Protein AF-A0A6L5BXX6-F1 (afdb_monomer_lite)

Sequence (375 aa):
MESLALKLKHGLLAFPLFPCSIHATFIQSQNREYPLNVFNVLPLAFVAVLAGCSASSEQTTSKEPSLNDTLPKLTLQSVLPSPSSNEQCNAQMDSDILFGLGFQLYGDQEWDTAKSCLELAAPKHPRAFCYLSMIAGQDESKNPDQRNSDAFNYMAYSAMQNDWCAEFGLYQAYQYGSSGARQDHALASRWLERSSVHGYPEAQKELIEQYEEQGNLVAAYAWTKIMAKDDDSTAADALKTKMTAAQIADGEKRYTELAGQVTSKKAMFAEAREEDVGRYSAEIYQDYPDTFKGLSSAERYDYVKQSMYKAMDLPFTKSRGHVLSYIVINRAALLKKPDANIANDQRIVSLMEDKELSVAETIEHGLLVVNKFYR

InterPro domains:
  IPR011990 Tetratricopeptide-like helical domain superfamily [G3DSA:1.25.40.10] (87-283)

Structure (mmCIF, N/CA/C/O backbone):
data_AF-A0A6L5BXX6-F1
#
_entry.id   AF-A0A6L5BXX6-F1
#
loop_
_atom_site.group_PDB
_atom_site.id
_atom_site.type_symbol
_atom_site.label_atom_id
_atom_site.label_alt_id
_atom_site.label_comp_id
_atom_site.label_asym_id
_atom_site.label_entity_id
_atom_site.label_seq_id
_atom_site.pdbx_PDB_ins_code
_atom_site.Cartn_x
_atom_site.Cartn_y
_atom_site.Cartn_z
_atom_site.occupancy
_atom_site.B_iso_or_equiv
_atom_site.auth_seq_id
_atom_site.auth_comp_id
_atom_site.auth_asym_id
_atom_site.auth_atom_id
_atom_site.pdbx_PDB_model_num
ATOM 1 N N . MET A 1 1 ? 46.139 33.097 -28.908 1.00 34.03 1 MET A N 1
ATOM 2 C CA . MET A 1 1 ? 46.219 33.664 -27.545 1.00 34.03 1 MET A CA 1
ATOM 3 C C . MET A 1 1 ? 44.905 34.399 -27.341 1.00 34.03 1 MET A C 1
ATOM 5 O O . MET A 1 1 ? 44.670 35.298 -28.125 1.00 34.03 1 MET A O 1
ATOM 9 N N . GLU A 1 2 ? 43.935 34.018 -26.514 1.00 28.44 2 GLU A N 1
ATOM 10 C CA . GLU A 1 2 ? 43.836 33.207 -25.285 1.00 28.44 2 GLU A CA 1
ATOM 11 C C . GLU A 1 2 ? 42.456 32.498 -25.310 1.00 28.44 2 GLU A C 1
ATOM 13 O O . GLU A 1 2 ? 41.486 33.057 -25.806 1.00 28.44 2 GLU A O 1
ATOM 18 N N . SER A 1 3 ? 42.396 31.177 -25.132 1.00 28.41 3 SER A N 1
ATOM 19 C CA . SER A 1 3 ? 42.042 30.426 -23.909 1.00 28.41 3 SER A CA 1
ATOM 20 C C . SER A 1 3 ? 40.598 30.565 -23.401 1.00 28.41 3 SER A C 1
ATOM 22 O O . SER A 1 3 ? 40.196 31.580 -22.841 1.00 28.41 3 SER A O 1
ATOM 24 N N . LEU A 1 4 ? 39.880 29.441 -23.514 1.00 30.12 4 LEU A N 1
ATOM 25 C CA . LEU A 1 4 ? 38.654 29.077 -22.808 1.00 30.12 4 LEU A CA 1
ATOM 26 C C . LEU A 1 4 ? 38.815 29.173 -21.280 1.00 30.12 4 LEU A C 1
ATOM 28 O O . LEU A 1 4 ? 39.847 28.774 -20.744 1.00 30.12 4 LEU A O 1
ATOM 32 N N . ALA A 1 5 ? 37.736 29.545 -20.584 1.00 27.25 5 ALA A N 1
ATOM 33 C CA . ALA A 1 5 ? 37.451 29.082 -19.224 1.00 27.25 5 ALA A CA 1
ATOM 34 C C . ALA A 1 5 ? 35.937 29.146 -18.944 1.00 27.25 5 ALA A C 1
ATOM 36 O O . ALA A 1 5 ? 35.366 30.204 -18.679 1.00 27.25 5 ALA A O 1
ATOM 37 N N . LEU A 1 6 ? 35.298 27.978 -19.018 1.00 24.88 6 LEU A N 1
ATOM 38 C CA . LEU A 1 6 ? 33.925 27.711 -18.600 1.00 24.88 6 LEU A CA 1
ATOM 39 C C . LEU A 1 6 ? 33.884 27.708 -17.057 1.00 24.88 6 LEU A C 1
ATOM 41 O O . LEU A 1 6 ? 34.551 26.891 -16.425 1.00 24.88 6 LEU A O 1
ATOM 45 N N . LYS A 1 7 ? 33.122 28.614 -16.431 1.00 26.12 7 LYS A N 1
ATOM 46 C CA . LYS A 1 7 ? 32.852 28.573 -14.982 1.00 26.12 7 LYS A CA 1
ATOM 47 C C . LYS A 1 7 ? 31.640 27.679 -14.710 1.00 26.12 7 LYS A C 1
ATOM 49 O O . LYS A 1 7 ? 30.510 28.073 -14.984 1.00 26.12 7 LYS A O 1
ATOM 54 N N . LEU A 1 8 ? 31.887 26.507 -14.124 1.00 24.69 8 LEU A N 1
ATOM 55 C CA . LEU A 1 8 ? 30.886 25.675 -13.452 1.00 24.69 8 LEU A CA 1
ATOM 56 C C . LEU A 1 8 ? 30.343 26.413 -12.218 1.00 24.69 8 LEU A C 1
ATOM 58 O O . LEU A 1 8 ? 31.055 26.612 -11.232 1.00 24.69 8 LEU A O 1
ATOM 62 N N . LYS A 1 9 ? 29.069 26.812 -12.262 1.00 25.64 9 LYS A N 1
ATOM 63 C CA . LYS A 1 9 ? 28.305 27.187 -11.068 1.00 25.64 9 LYS A CA 1
ATOM 64 C C . LYS A 1 9 ? 27.840 25.904 -10.380 1.00 25.64 9 LYS A C 1
ATOM 66 O O . LYS A 1 9 ? 27.094 25.127 -10.962 1.00 25.64 9 LYS A O 1
ATOM 71 N N . HIS A 1 10 ? 28.290 25.716 -9.144 1.00 26.27 10 HIS A N 1
ATOM 72 C CA . HIS A 1 10 ? 27.756 24.727 -8.219 1.00 26.27 10 HIS A CA 1
ATOM 73 C C . HIS A 1 10 ? 26.317 25.124 -7.869 1.00 26.27 10 HIS A C 1
ATOM 75 O O . HIS A 1 10 ? 26.099 26.144 -7.216 1.00 26.27 10 HIS A O 1
ATOM 81 N N . GLY A 1 11 ? 25.348 24.348 -8.344 1.00 22.59 11 GLY A N 1
ATOM 82 C CA . GLY A 1 11 ? 23.979 24.363 -7.847 1.00 22.59 11 GLY A CA 1
ATOM 83 C C . GLY A 1 11 ? 23.784 23.133 -6.974 1.00 22.59 11 GLY A C 1
ATOM 84 O O . GLY A 1 11 ? 23.903 22.016 -7.472 1.00 22.59 11 GLY A O 1
ATOM 85 N N . LEU A 1 12 ? 23.517 23.340 -5.683 1.00 23.45 12 LEU A N 1
ATOM 86 C CA . LEU A 1 12 ? 22.899 22.325 -4.835 1.00 23.45 12 LEU A CA 1
ATOM 87 C C . LEU A 1 12 ? 21.587 21.907 -5.512 1.00 23.45 12 LEU A C 1
ATOM 89 O O . LEU A 1 12 ? 20.638 22.689 -5.555 1.00 23.45 12 LEU A O 1
ATOM 93 N N . LEU A 1 13 ? 21.545 20.696 -6.063 1.00 23.38 13 LEU A N 1
ATOM 94 C CA . LEU A 1 13 ? 20.296 20.055 -6.446 1.00 23.38 13 LEU A CA 1
ATOM 95 C C . LEU A 1 13 ? 19.650 19.541 -5.160 1.00 23.38 13 LEU A C 1
ATOM 97 O O . LEU A 1 13 ? 20.050 18.516 -4.613 1.00 23.38 13 LEU A O 1
ATOM 101 N N . ALA A 1 14 ? 18.675 20.297 -4.658 1.00 22.95 14 ALA A N 1
ATOM 102 C CA . ALA A 1 14 ? 17.666 19.756 -3.767 1.00 22.95 14 ALA A CA 1
ATOM 103 C C . ALA A 1 14 ? 16.922 18.660 -4.547 1.00 22.95 14 ALA A C 1
ATOM 105 O O . ALA A 1 14 ? 16.239 18.948 -5.530 1.00 22.95 14 ALA A O 1
ATOM 106 N N . PHE A 1 15 ? 17.134 17.403 -4.160 1.00 25.11 15 PHE A N 1
ATOM 107 C CA . PHE A 1 15 ? 16.399 16.270 -4.708 1.00 25.11 15 PHE A CA 1
ATOM 108 C C . PHE A 1 15 ? 14.930 16.396 -4.293 1.00 25.11 15 PHE A C 1
ATOM 110 O O . PHE A 1 15 ? 14.664 16.597 -3.104 1.00 25.11 15 PHE A O 1
ATOM 117 N N . PRO A 1 16 ? 13.964 16.270 -5.216 1.00 22.70 16 PRO A N 1
ATOM 118 C CA . PRO A 1 16 ? 12.590 16.080 -4.806 1.00 22.70 16 PRO A CA 1
ATOM 119 C C . PRO A 1 16 ? 12.506 14.685 -4.182 1.00 22.70 16 PRO A C 1
ATOM 121 O O . PRO A 1 16 ? 12.583 13.672 -4.874 1.00 22.70 16 PRO A O 1
ATOM 124 N N . LEU A 1 17 ? 12.384 14.634 -2.856 1.00 28.67 17 LEU A N 1
ATOM 125 C CA . LEU A 1 17 ? 11.812 13.486 -2.168 1.00 28.67 17 LEU A CA 1
ATOM 126 C C . LEU A 1 17 ? 10.369 13.385 -2.672 1.00 28.67 17 LEU A C 1
ATOM 128 O O . LEU A 1 17 ? 9.487 14.082 -2.174 1.00 28.67 17 LEU A O 1
ATOM 132 N N . PHE A 1 18 ? 10.133 12.610 -3.729 1.00 25.19 18 PHE A N 1
ATOM 133 C CA . PHE A 1 18 ? 8.772 12.263 -4.110 1.00 25.19 18 PHE A CA 1
ATOM 134 C C . PHE A 1 18 ? 8.265 11.285 -3.051 1.00 25.19 18 PHE A C 1
ATOM 136 O O . PHE A 1 18 ? 8.843 10.204 -2.914 1.00 25.19 18 PHE A O 1
ATOM 143 N N . PRO A 1 19 ? 7.243 11.649 -2.258 1.00 28.20 19 PRO A N 1
ATOM 144 C CA . PRO A 1 19 ? 6.662 10.696 -1.339 1.00 28.20 19 PRO A CA 1
ATOM 145 C C . PRO A 1 19 ? 6.114 9.531 -2.163 1.00 28.20 19 PRO A C 1
ATOM 147 O O . PRO A 1 19 ? 5.518 9.740 -3.223 1.00 28.20 19 PRO A O 1
ATOM 150 N N . CYS A 1 20 ? 6.298 8.317 -1.646 1.00 30.28 20 CYS A N 1
ATOM 151 C CA . CYS A 1 20 ? 5.630 7.086 -2.072 1.00 30.28 20 CYS A CA 1
ATOM 152 C C . CYS A 1 20 ? 4.123 7.176 -1.740 1.00 30.28 20 CYS A C 1
ATOM 154 O O . CYS A 1 20 ? 3.549 6.351 -1.036 1.00 30.28 20 CYS A O 1
ATOM 156 N N . SER A 1 21 ? 3.492 8.271 -2.160 1.00 27.97 21 SER A N 1
ATOM 157 C CA . SER A 1 21 ? 2.078 8.549 -2.022 1.00 27.97 21 SER A CA 1
ATOM 158 C C . SER A 1 21 ? 1.458 8.210 -3.357 1.00 27.97 21 SER A C 1
ATOM 160 O O . SER A 1 21 ? 1.256 9.085 -4.204 1.00 27.97 21 SER A O 1
ATOM 162 N N . ILE A 1 22 ? 1.117 6.933 -3.525 1.00 31.05 22 ILE A N 1
ATOM 163 C CA . ILE A 1 22 ? 0.068 6.562 -4.464 1.00 31.05 22 ILE A CA 1
ATOM 164 C C . ILE A 1 22 ? -1.133 7.422 -4.062 1.00 31.05 22 ILE A C 1
ATOM 166 O O . ILE A 1 22 ? -1.770 7.198 -3.030 1.00 31.05 22 ILE A O 1
ATOM 170 N N . HIS A 1 23 ? -1.438 8.447 -4.861 1.00 24.67 23 HIS A N 1
ATOM 171 C CA . HIS A 1 23 ? -2.777 9.008 -4.885 1.00 24.67 23 HIS A CA 1
ATOM 172 C C . HIS A 1 23 ? -3.662 7.871 -5.379 1.00 24.67 23 HIS A C 1
ATOM 174 O O . HIS A 1 23 ? -3.851 7.697 -6.585 1.00 24.67 23 HIS A O 1
ATOM 180 N N . ALA A 1 24 ? -4.140 7.055 -4.438 1.00 29.67 24 ALA A N 1
ATOM 181 C CA . ALA A 1 24 ? -5.132 6.031 -4.675 1.00 29.67 24 ALA A CA 1
ATOM 182 C C . ALA A 1 24 ? -6.391 6.767 -5.126 1.00 29.67 24 ALA A C 1
ATOM 184 O O . ALA A 1 24 ? -7.247 7.162 -4.336 1.00 29.67 24 ALA A O 1
ATOM 185 N N . THR A 1 25 ? -6.460 7.037 -6.426 1.00 25.09 25 THR A N 1
ATOM 186 C CA . THR A 1 25 ? -7.695 7.432 -7.072 1.00 25.09 25 THR A CA 1
ATOM 187 C C . THR A 1 25 ? -8.635 6.268 -6.818 1.00 25.09 25 THR A C 1
ATOM 189 O O . THR A 1 25 ? -8.315 5.125 -7.132 1.00 25.09 25 THR A O 1
ATOM 192 N N . PHE A 1 26 ? -9.746 6.556 -6.151 1.00 27.86 26 PHE A N 1
ATOM 193 C CA . PHE A 1 26 ? -10.769 5.590 -5.779 1.00 27.86 26 PHE A CA 1
ATOM 194 C C . PHE A 1 26 ? -11.361 4.997 -7.072 1.00 27.86 26 PHE A C 1
ATOM 196 O O . PHE A 1 26 ? -12.275 5.566 -7.665 1.00 27.86 26 PHE A O 1
ATOM 203 N N . ILE A 1 27 ? -10.786 3.904 -7.583 1.00 30.83 27 ILE A N 1
ATOM 204 C CA . ILE A 1 27 ? -11.299 3.207 -8.767 1.00 30.83 27 ILE A CA 1
ATOM 205 C C . ILE A 1 27 ? -12.364 2.228 -8.275 1.00 30.83 27 ILE A C 1
ATOM 207 O O . ILE A 1 27 ? -12.052 1.154 -7.765 1.00 30.83 27 ILE A O 1
ATOM 211 N N . GLN A 1 28 ? -13.636 2.605 -8.419 1.00 26.00 28 GLN A N 1
ATOM 212 C CA . GLN A 1 28 ? -14.745 1.661 -8.305 1.00 26.00 28 GLN A CA 1
ATOM 213 C C . GLN A 1 28 ? -14.680 0.695 -9.497 1.00 26.00 28 GLN A C 1
ATOM 215 O O . GLN A 1 28 ? -15.078 1.065 -10.598 1.00 26.00 28 GLN A O 1
ATOM 220 N N . SER A 1 29 ? -14.205 -0.539 -9.302 1.00 28.94 29 SER A N 1
ATOM 221 C CA . SER A 1 29 ? -14.409 -1.599 -10.297 1.00 28.94 29 SER A CA 1
ATOM 222 C C . SER A 1 29 ? -15.659 -2.395 -9.936 1.00 28.94 29 SER A C 1
ATOM 224 O O . SER A 1 29 ? -15.675 -3.100 -8.927 1.00 28.94 29 SER A O 1
ATOM 226 N N . GLN A 1 30 ? -16.697 -2.323 -10.767 1.00 29.52 30 GLN A N 1
ATOM 227 C CA . GLN A 1 30 ? -17.755 -3.327 -10.744 1.00 29.52 30 GLN A CA 1
ATOM 228 C C . GLN A 1 30 ? -17.209 -4.606 -11.373 1.00 29.52 30 GLN A C 1
ATOM 230 O O . GLN A 1 30 ? -16.941 -4.619 -12.568 1.00 29.52 30 GLN A O 1
ATOM 235 N N . ASN A 1 31 ? -17.066 -5.685 -10.603 1.00 27.30 31 ASN A N 1
ATOM 236 C CA . ASN A 1 31 ? -16.884 -7.006 -11.194 1.00 27.30 31 ASN A CA 1
ATOM 237 C C . ASN A 1 31 ? -17.765 -8.050 -10.513 1.00 27.30 31 ASN A C 1
ATOM 239 O O . ASN A 1 31 ? -17.674 -8.322 -9.320 1.00 27.30 31 ASN A O 1
ATOM 243 N N . ARG A 1 32 ? -18.646 -8.598 -11.350 1.00 23.53 32 ARG A N 1
ATOM 244 C CA . ARG A 1 32 ? -19.594 -9.681 -11.107 1.00 23.53 32 ARG A CA 1
ATOM 245 C C . ARG A 1 32 ? -18.843 -10.967 -10.754 1.00 23.53 32 ARG A C 1
ATOM 247 O O . ARG A 1 32 ? -17.885 -11.334 -11.430 1.00 23.53 32 ARG A O 1
ATOM 254 N N . GLU A 1 33 ? -19.319 -11.647 -9.721 1.00 25.58 33 GLU A N 1
ATOM 255 C CA . GLU A 1 33 ? -18.804 -12.923 -9.228 1.00 25.58 33 GLU A CA 1
ATOM 256 C C . GLU A 1 33 ? -18.910 -14.048 -10.275 1.00 25.58 33 GLU A C 1
ATOM 258 O O . GLU A 1 33 ? -19.946 -14.214 -10.920 1.00 25.58 33 GLU A O 1
ATOM 263 N N . TYR A 1 34 ? -17.867 -14.879 -10.368 1.00 25.38 34 TYR A N 1
ATOM 264 C CA . TYR A 1 34 ? -17.963 -16.252 -10.871 1.00 25.38 34 TYR A CA 1
ATOM 265 C C . TYR A 1 34 ? -17.277 -17.209 -9.882 1.00 25.38 34 TYR A C 1
ATOM 267 O O . TYR A 1 34 ? -16.265 -16.838 -9.278 1.00 25.38 34 TYR A O 1
ATOM 275 N N . PRO A 1 35 ? -17.823 -18.423 -9.682 1.00 25.59 35 PRO A N 1
ATOM 276 C CA . PRO A 1 35 ? -17.443 -19.287 -8.573 1.00 25.59 35 PRO A CA 1
ATOM 277 C C . PRO A 1 35 ? -16.095 -19.987 -8.789 1.00 25.59 35 PRO A C 1
ATOM 279 O O . PRO A 1 35 ? -15.757 -20.445 -9.879 1.00 25.59 35 PRO A O 1
ATOM 282 N N . LEU A 1 36 ? -15.359 -20.087 -7.683 1.00 25.86 36 LEU A N 1
ATOM 283 C CA . LEU A 1 36 ? -14.113 -20.826 -7.503 1.00 25.86 36 LEU A CA 1
ATOM 284 C C . LEU A 1 36 ? -14.318 -22.330 -7.730 1.00 25.86 36 LEU A C 1
ATOM 286 O O . LEU A 1 36 ? -15.189 -22.929 -7.105 1.00 25.86 36 LEU A O 1
ATOM 290 N N . ASN A 1 37 ? -13.443 -22.953 -8.523 1.00 25.23 37 ASN A N 1
ATOM 291 C CA . ASN A 1 37 ? -13.204 -24.394 -8.460 1.00 25.23 37 ASN A CA 1
ATOM 292 C C . ASN A 1 37 ? -11.755 -24.650 -8.039 1.00 25.23 37 ASN A C 1
ATOM 294 O O . ASN A 1 37 ? -10.806 -24.193 -8.672 1.00 25.23 37 ASN A O 1
ATOM 298 N N . VAL A 1 38 ? -11.623 -25.371 -6.930 1.00 29.77 38 VAL A N 1
ATOM 299 C CA . VAL A 1 38 ? -10.373 -25.763 -6.282 1.00 29.77 38 VAL A CA 1
ATOM 300 C C . VAL A 1 38 ? -9.880 -27.057 -6.920 1.00 29.77 38 VAL A C 1
ATOM 302 O O . VAL A 1 38 ? -10.601 -28.048 -6.888 1.00 29.77 38 VAL A O 1
ATOM 305 N N . PHE A 1 39 ? -8.643 -27.088 -7.420 1.00 30.22 39 PHE A N 1
ATOM 306 C CA . PHE A 1 39 ? -7.916 -28.346 -7.611 1.00 30.22 39 PHE A CA 1
ATOM 307 C C . PHE A 1 39 ? -6.441 -28.199 -7.215 1.00 30.22 39 PHE A C 1
ATOM 309 O O . PHE A 1 39 ? -5.631 -27.608 -7.921 1.00 30.22 39 PHE A O 1
ATOM 316 N N . ASN A 1 40 ? -6.123 -28.787 -6.061 1.00 26.33 40 ASN A N 1
ATOM 317 C CA . ASN A 1 40 ? -4.808 -29.312 -5.693 1.00 26.33 40 ASN A CA 1
ATOM 318 C C . ASN A 1 40 ? -4.548 -30.585 -6.510 1.00 26.33 40 ASN A C 1
ATOM 320 O O . ASN A 1 40 ? -5.391 -31.464 -6.378 1.00 26.33 40 ASN A O 1
ATOM 324 N N . VAL A 1 41 ? -3.410 -30.737 -7.214 1.00 29.69 41 VAL A N 1
ATOM 325 C CA . VAL A 1 41 ? -2.547 -31.954 -7.204 1.00 29.69 41 VAL A CA 1
ATOM 326 C C . VAL A 1 41 ? -1.123 -31.623 -7.731 1.00 29.69 41 VAL A C 1
ATOM 328 O O . VAL A 1 41 ? -0.966 -30.852 -8.669 1.00 29.69 41 VAL A O 1
ATOM 331 N N . LEU A 1 42 ? -0.122 -32.238 -7.084 1.00 28.12 42 LEU A N 1
ATOM 332 C CA . LEU A 1 42 ? 1.352 -32.280 -7.230 1.00 28.12 42 LEU A CA 1
ATOM 333 C C . LEU A 1 42 ? 2.016 -32.302 -8.641 1.00 28.12 42 LEU A C 1
ATOM 335 O O . LEU A 1 42 ? 1.367 -32.634 -9.630 1.00 28.12 42 LEU A O 1
ATOM 339 N N . PRO A 1 43 ? 3.355 -32.064 -8.727 1.00 33.91 43 PRO A N 1
ATOM 340 C CA . PRO A 1 43 ? 4.097 -32.001 -9.986 1.00 33.91 43 PRO A CA 1
ATOM 341 C C . PRO A 1 43 ? 4.536 -33.388 -10.491 1.00 33.91 43 PRO A C 1
ATOM 343 O O . PRO A 1 43 ? 5.110 -34.189 -9.752 1.00 33.91 43 PRO A O 1
ATOM 346 N N . LEU A 1 44 ? 4.320 -33.651 -11.782 1.00 32.38 44 LEU A N 1
ATOM 347 C CA . LEU A 1 44 ? 4.854 -34.810 -12.500 1.00 32.38 44 LEU A CA 1
ATOM 348 C C . LEU A 1 44 ? 6.183 -34.433 -13.167 1.00 32.38 44 LEU A C 1
ATOM 350 O O . LEU A 1 44 ? 6.221 -33.654 -14.117 1.00 32.38 44 LEU A O 1
ATOM 354 N N . ALA A 1 45 ? 7.275 -35.005 -12.664 1.00 34.25 45 ALA A N 1
ATOM 355 C CA . ALA A 1 45 ? 8.577 -34.969 -13.312 1.00 34.25 45 ALA A CA 1
ATOM 356 C C . ALA A 1 45 ? 8.576 -35.909 -14.529 1.00 34.25 45 ALA A C 1
ATOM 358 O O . ALA A 1 45 ? 8.376 -37.114 -14.385 1.00 34.25 45 ALA A O 1
ATOM 359 N N . PHE A 1 46 ? 8.838 -35.367 -15.719 1.00 32.97 46 PHE A N 1
ATOM 360 C CA . PHE A 1 46 ? 9.155 -36.149 -16.914 1.00 32.97 46 PHE A CA 1
ATOM 361 C C . PHE A 1 46 ? 10.643 -35.986 -17.231 1.00 32.97 46 PHE A C 1
ATOM 363 O O . PHE A 1 46 ? 11.087 -34.928 -17.667 1.00 32.97 46 PHE A O 1
ATOM 370 N N . VAL A 1 47 ? 11.415 -37.049 -17.003 1.00 33.47 47 VAL A N 1
ATOM 371 C CA . VAL A 1 47 ? 12.785 -37.186 -17.508 1.00 33.47 47 VAL A CA 1
ATOM 372 C C . VAL A 1 47 ? 12.698 -37.912 -18.846 1.00 33.47 47 VAL A C 1
ATOM 374 O O . VAL A 1 47 ? 12.390 -39.100 -18.889 1.00 33.47 47 VAL A O 1
ATOM 377 N N . ALA A 1 48 ? 12.971 -37.201 -19.937 1.00 35.03 48 ALA A N 1
ATOM 378 C CA . ALA A 1 48 ? 13.226 -37.799 -21.241 1.00 35.03 48 ALA A CA 1
ATOM 379 C C . ALA A 1 48 ? 14.731 -37.710 -21.527 1.00 35.03 48 ALA A C 1
ATOM 381 O O . ALA A 1 48 ? 15.275 -36.626 -21.730 1.00 35.03 48 ALA A O 1
ATOM 382 N N . VAL A 1 49 ? 15.408 -38.859 -21.510 1.00 34.19 49 VAL A N 1
ATOM 383 C CA . VAL A 1 49 ? 16.799 -38.999 -21.953 1.00 34.19 49 VAL A CA 1
ATOM 384 C C . VAL A 1 49 ? 16.787 -39.187 -23.467 1.00 34.19 49 VAL A C 1
ATOM 386 O O . VAL A 1 49 ? 16.336 -40.219 -23.958 1.00 34.19 49 VAL A O 1
ATOM 389 N N . LEU A 1 50 ? 17.309 -38.210 -24.206 1.00 39.50 50 LEU A N 1
ATOM 390 C CA . LEU A 1 50 ? 17.719 -38.389 -25.597 1.00 39.50 50 LEU A CA 1
ATOM 391 C C . LEU A 1 50 ? 19.220 -38.123 -25.690 1.00 39.50 50 LEU A C 1
ATOM 393 O O . LEU A 1 50 ? 19.679 -36.986 -25.618 1.00 39.50 50 LE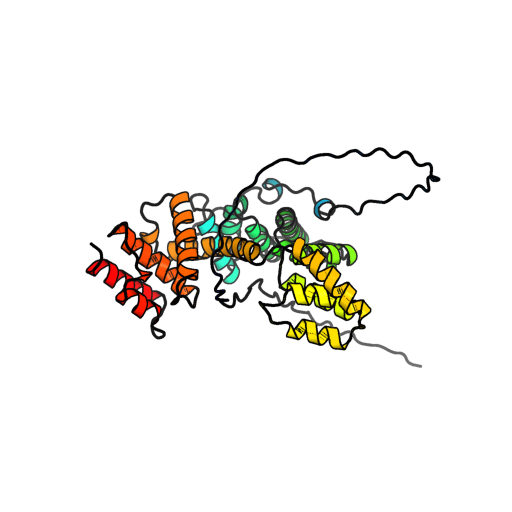U A O 1
ATOM 397 N N . ALA A 1 51 ? 19.982 -39.208 -25.820 1.00 37.16 51 ALA A N 1
ATOM 398 C CA . ALA A 1 51 ? 21.390 -39.170 -26.170 1.00 37.16 51 ALA A CA 1
ATOM 399 C C . ALA A 1 51 ? 21.511 -38.846 -27.666 1.00 37.16 51 ALA A C 1
ATOM 401 O O . ALA A 1 51 ? 21.189 -39.672 -28.518 1.00 37.16 51 ALA A O 1
ATOM 402 N N . GLY A 1 52 ? 21.964 -37.635 -27.976 1.00 31.55 52 GLY A N 1
ATOM 403 C CA . GLY A 1 52 ? 22.351 -37.215 -29.316 1.00 31.55 52 GLY A CA 1
ATOM 404 C C . GLY A 1 52 ? 23.708 -36.530 -29.238 1.00 31.55 52 GLY A C 1
ATOM 405 O O . GLY A 1 52 ? 23.843 -35.494 -28.597 1.00 31.55 52 GLY A O 1
ATOM 406 N N . CYS A 1 53 ? 24.725 -37.142 -29.840 1.00 39.66 53 CYS A N 1
ATOM 407 C CA . CYS A 1 53 ? 26.069 -36.590 -29.927 1.00 39.66 53 CYS A CA 1
ATOM 408 C C . CYS A 1 53 ? 26.064 -35.291 -30.746 1.00 39.66 53 CYS A C 1
ATOM 410 O O . CYS A 1 53 ? 25.856 -35.320 -31.957 1.00 39.66 53 CYS A O 1
ATOM 412 N N . SER A 1 54 ? 26.374 -34.169 -30.106 1.00 35.09 54 SER A N 1
ATOM 413 C CA . SER A 1 54 ? 26.842 -32.953 -30.769 1.00 35.09 54 SER A CA 1
ATOM 414 C C . SER A 1 54 ? 28.017 -32.397 -29.977 1.00 35.09 54 SER A C 1
ATOM 416 O O . SER A 1 54 ? 27.975 -32.365 -28.749 1.00 35.09 54 SER A O 1
ATOM 418 N N . ALA A 1 55 ? 29.075 -32.029 -30.695 1.00 35.56 55 ALA A N 1
ATOM 419 C CA . ALA A 1 55 ? 30.342 -31.548 -30.166 1.00 35.56 55 ALA A CA 1
ATOM 420 C C . ALA A 1 55 ? 30.152 -30.511 -29.048 1.00 35.56 55 ALA A C 1
ATOM 422 O O . ALA A 1 55 ? 29.479 -29.498 -29.232 1.00 35.56 55 ALA A O 1
ATOM 423 N N . SER A 1 56 ? 30.764 -30.784 -27.899 1.00 33.31 56 SER A N 1
ATOM 424 C CA . SER A 1 56 ? 30.777 -29.919 -26.728 1.00 33.31 56 SER A CA 1
ATOM 425 C C . SER A 1 56 ? 31.558 -28.639 -27.035 1.00 33.31 56 SER A C 1
ATOM 427 O O . SER A 1 56 ? 32.766 -28.569 -26.824 1.00 33.31 56 SER A O 1
ATOM 429 N N . SER A 1 57 ? 30.881 -27.604 -27.528 1.00 34.75 57 SER A N 1
ATOM 430 C CA . SER A 1 57 ? 31.275 -26.253 -27.150 1.00 34.75 57 SER A CA 1
ATOM 431 C C . SER A 1 57 ? 30.891 -26.103 -25.683 1.00 34.75 57 SER A C 1
ATOM 433 O O . SER A 1 57 ? 29.701 -26.115 -25.362 1.00 34.75 57 SER A O 1
ATOM 435 N N . GLU A 1 58 ? 31.873 -25.997 -24.791 1.00 33.66 58 GLU A N 1
ATOM 436 C CA . GLU A 1 58 ? 31.658 -25.485 -23.439 1.00 33.66 58 GLU A CA 1
ATOM 437 C C . GLU A 1 58 ? 31.170 -24.034 -23.557 1.00 33.66 58 GLU A C 1
ATOM 439 O O . GLU A 1 58 ? 31.925 -23.074 -23.451 1.00 33.66 58 GLU A O 1
ATOM 444 N N . GLN A 1 59 ? 29.876 -23.864 -23.831 1.00 36.38 59 GLN A N 1
ATOM 445 C CA . GLN A 1 59 ? 29.164 -22.665 -23.444 1.00 36.38 59 GLN A CA 1
ATOM 446 C C . GLN A 1 59 ? 29.054 -22.749 -21.930 1.00 36.38 59 GLN A C 1
ATOM 448 O O . GLN A 1 59 ? 28.148 -23.374 -21.382 1.00 36.38 59 GLN A O 1
ATOM 453 N N . THR A 1 60 ? 30.009 -22.129 -21.244 1.00 32.84 60 THR A N 1
ATOM 454 C CA . THR A 1 60 ? 29.804 -21.600 -19.902 1.00 32.84 60 THR A CA 1
ATOM 455 C C . THR A 1 60 ? 28.622 -20.637 -19.983 1.00 32.84 60 THR A C 1
ATOM 457 O O . THR A 1 60 ? 28.772 -19.430 -20.133 1.00 32.84 60 THR A O 1
ATOM 460 N N . THR A 1 61 ? 27.405 -21.176 -19.920 1.00 37.44 61 THR A N 1
ATOM 461 C CA . THR A 1 61 ? 26.216 -20.407 -19.581 1.00 37.44 61 THR A CA 1
ATOM 462 C C . THR A 1 61 ? 26.403 -20.008 -18.126 1.00 37.44 61 THR A C 1
ATOM 464 O O . THR A 1 61 ? 25.979 -20.722 -17.215 1.00 37.44 61 THR A O 1
ATOM 467 N N . SER A 1 62 ? 27.127 -18.915 -17.882 1.00 47.91 62 SER A N 1
ATOM 468 C CA . SER A 1 62 ? 27.118 -18.256 -16.585 1.00 47.91 62 SER A CA 1
ATOM 469 C C . SER A 1 62 ? 25.678 -17.819 -16.350 1.00 47.91 62 SER A C 1
ATOM 471 O O . SER A 1 62 ? 25.243 -16.793 -16.870 1.00 47.91 62 SER A O 1
ATOM 473 N N . LYS A 1 63 ? 24.900 -18.662 -15.662 1.00 66.25 63 LYS A N 1
ATOM 474 C CA . LYS A 1 63 ? 23.540 -18.340 -15.247 1.00 66.25 63 LYS A CA 1
ATOM 475 C C . LYS A 1 63 ? 23.636 -17.040 -14.462 1.00 66.25 63 LYS A C 1
ATOM 477 O O . LYS A 1 63 ? 24.333 -17.000 -13.449 1.00 66.25 63 LYS A O 1
ATOM 482 N N . GLU A 1 64 ? 23.021 -15.987 -14.984 1.00 74.44 64 GLU A N 1
ATOM 483 C CA . GLU A 1 64 ? 23.060 -14.676 -14.352 1.00 74.44 64 GLU A CA 1
ATOM 484 C C . GLU A 1 64 ? 22.590 -14.820 -12.891 1.00 74.44 64 GLU A C 1
ATOM 486 O O . GLU A 1 64 ? 21.568 -15.478 -12.653 1.00 74.44 64 GLU A O 1
ATOM 491 N N . PRO A 1 65 ? 23.353 -14.315 -11.902 1.00 80.44 65 PRO A N 1
ATOM 492 C CA . PRO A 1 65 ? 23.038 -14.523 -10.492 1.00 80.44 65 PRO A CA 1
ATOM 493 C C . PRO A 1 65 ? 21.654 -13.962 -10.163 1.00 80.44 65 PRO A C 1
ATOM 495 O O . PRO A 1 65 ? 21.230 -12.959 -10.748 1.00 80.44 65 PRO A O 1
ATOM 498 N N . SER A 1 66 ? 20.946 -14.596 -9.223 1.00 91.50 66 SER A N 1
ATOM 499 C CA . SER A 1 66 ? 19.659 -14.079 -8.748 1.00 91.50 66 SER A CA 1
ATOM 500 C C . SER A 1 66 ? 19.840 -12.663 -8.204 1.00 91.50 66 SER A C 1
ATOM 502 O O . SER A 1 66 ? 20.875 -12.356 -7.617 1.00 91.50 66 SER A O 1
ATOM 504 N N . LEU A 1 67 ? 18.828 -11.803 -8.340 1.00 95.12 67 LEU A N 1
ATOM 505 C CA . LEU A 1 67 ? 18.865 -10.460 -7.752 1.00 95.12 67 LEU A CA 1
ATOM 506 C C . LEU A 1 67 ? 19.123 -10.506 -6.238 1.00 95.12 67 LEU A C 1
ATOM 508 O O . LEU A 1 67 ? 19.907 -9.727 -5.716 1.00 95.12 67 LEU A O 1
ATOM 512 N N . ASN A 1 68 ? 18.572 -11.494 -5.529 1.00 95.44 68 ASN A N 1
ATOM 513 C CA . ASN A 1 68 ? 18.839 -11.652 -4.095 1.00 95.44 68 ASN A CA 1
ATOM 514 C C . ASN A 1 68 ? 20.290 -12.085 -3.786 1.00 95.44 68 ASN A C 1
ATOM 516 O O . ASN A 1 68 ? 20.743 -11.925 -2.654 1.00 95.44 68 ASN A O 1
ATOM 520 N N . ASP A 1 69 ? 21.037 -12.623 -4.758 1.00 94.44 69 ASP A N 1
ATOM 521 C CA . ASP A 1 69 ? 22.460 -12.947 -4.584 1.00 94.44 69 ASP A CA 1
ATOM 522 C C . ASP A 1 69 ? 23.358 -11.710 -4.681 1.00 94.44 69 ASP A C 1
ATOM 524 O O . ASP A 1 69 ? 24.499 -11.758 -4.222 1.00 94.44 69 ASP A O 1
ATOM 528 N N . THR A 1 70 ? 22.850 -10.598 -5.224 1.00 93.88 70 THR A N 1
ATOM 529 C CA . THR A 1 70 ? 23.573 -9.318 -5.275 1.00 93.88 70 THR A CA 1
ATOM 530 C C . THR A 1 70 ? 23.441 -8.514 -3.980 1.00 93.88 70 THR A C 1
ATOM 532 O O . THR A 1 70 ? 24.051 -7.453 -3.861 1.00 93.88 70 THR A O 1
ATOM 535 N N . 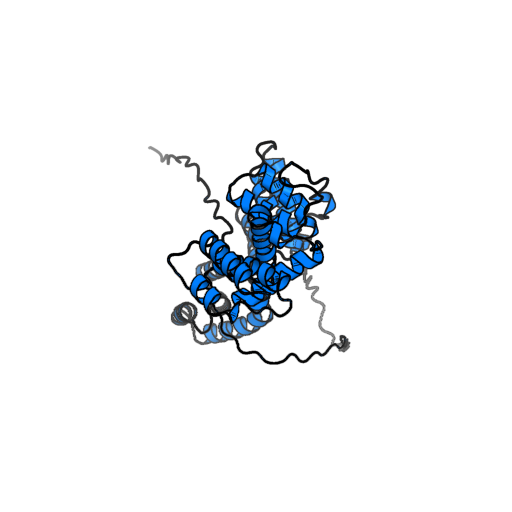LEU A 1 71 ? 22.639 -8.992 -3.022 1.00 95.44 71 LEU A N 1
ATOM 536 C CA . LEU A 1 71 ? 22.371 -8.322 -1.752 1.00 95.44 71 LEU A CA 1
ATOM 537 C C . LEU A 1 71 ? 23.213 -8.902 -0.601 1.00 95.44 71 LEU A C 1
ATOM 539 O O . LEU A 1 71 ? 23.591 -10.081 -0.633 1.00 95.44 71 LEU A O 1
ATOM 543 N N . PRO A 1 72 ? 23.481 -8.108 0.455 1.00 94.06 72 PRO A N 1
ATOM 544 C CA . PRO A 1 72 ? 24.081 -8.612 1.682 1.00 94.06 72 PRO A CA 1
ATOM 545 C C . PRO A 1 72 ? 23.245 -9.755 2.274 1.00 94.06 72 PRO A C 1
ATOM 547 O O . PRO A 1 72 ? 22.022 -9.798 2.141 1.00 94.06 72 PRO A O 1
ATOM 550 N N . LYS A 1 73 ? 23.898 -10.698 2.959 1.00 94.19 73 LYS A N 1
ATOM 551 C CA . LYS A 1 73 ? 23.205 -11.804 3.636 1.00 94.19 73 LYS A CA 1
ATOM 552 C C . LYS A 1 73 ? 22.581 -11.301 4.941 1.00 94.19 73 LYS A C 1
ATOM 554 O O . LYS A 1 73 ? 23.193 -11.381 6.002 1.00 94.19 73 LYS A O 1
ATOM 559 N N . LEU A 1 74 ? 21.378 -10.746 4.827 1.00 94.62 74 LEU A N 1
ATOM 560 C CA . LEU A 1 74 ? 20.629 -10.130 5.920 1.00 94.62 74 LEU A CA 1
ATOM 561 C C . LEU A 1 74 ? 19.645 -11.114 6.565 1.00 94.62 74 LEU A C 1
ATOM 563 O O . LEU A 1 74 ? 19.123 -12.025 5.925 1.00 94.62 74 LEU A O 1
ATOM 567 N N . THR A 1 75 ? 19.370 -10.894 7.847 1.00 94.06 75 THR A N 1
ATOM 568 C CA . THR A 1 75 ? 18.334 -11.577 8.633 1.00 94.06 75 THR A CA 1
ATOM 569 C C . THR A 1 75 ? 17.506 -10.539 9.381 1.00 94.06 75 THR A C 1
ATOM 571 O O . THR A 1 75 ? 17.990 -9.432 9.612 1.00 94.06 75 THR A O 1
ATOM 574 N N . LEU A 1 76 ? 16.302 -10.900 9.839 1.00 92.69 76 LEU A N 1
ATOM 575 C CA . LEU A 1 76 ? 15.480 -9.999 10.656 1.00 92.69 76 LEU A CA 1
ATOM 576 C C . LEU A 1 76 ? 16.264 -9.437 11.852 1.00 92.69 76 LEU A C 1
ATOM 578 O O . LEU A 1 76 ? 16.248 -8.239 12.098 1.00 92.69 76 LEU A O 1
ATOM 582 N N . GLN A 1 77 ? 17.015 -10.297 12.543 1.00 91.94 77 GLN A N 1
ATOM 583 C CA . GLN A 1 77 ? 17.809 -9.919 13.711 1.00 91.94 77 GLN A CA 1
ATOM 584 C C . GLN A 1 77 ? 18.967 -8.969 13.370 1.00 91.94 77 GLN A C 1
ATOM 586 O O . GLN A 1 77 ? 19.356 -8.164 14.213 1.00 91.94 77 GLN A O 1
ATOM 591 N N . SER A 1 78 ? 19.540 -9.063 12.163 1.00 92.06 78 SER A N 1
ATOM 592 C CA . SER A 1 78 ? 20.637 -8.177 11.756 1.00 92.06 78 SER A CA 1
ATOM 593 C C . SER A 1 78 ? 20.148 -6.785 11.372 1.00 92.06 78 SER A C 1
ATOM 595 O O . SER A 1 78 ? 20.896 -5.831 11.546 1.00 92.06 78 SER A O 1
ATOM 597 N N . VAL A 1 79 ? 18.923 -6.669 10.846 1.00 91.62 79 VAL A N 1
ATOM 598 C CA . VAL A 1 79 ? 18.335 -5.369 10.483 1.00 91.62 79 VAL A CA 1
ATOM 599 C C . VAL A 1 79 ? 17.524 -4.744 11.621 1.00 91.62 79 VAL A C 1
ATOM 601 O O . VAL A 1 79 ? 17.445 -3.528 11.690 1.00 91.62 79 VAL A O 1
ATOM 604 N N . LEU A 1 80 ? 16.984 -5.537 12.554 1.00 89.88 80 LEU A N 1
ATOM 605 C CA . LEU A 1 80 ? 16.250 -5.069 13.740 1.00 89.88 80 LEU A CA 1
ATOM 606 C C . LEU A 1 80 ? 16.811 -5.685 15.028 1.00 89.88 80 LEU A C 1
ATOM 608 O O . LEU A 1 80 ? 16.193 -6.581 15.609 1.00 89.88 80 LEU A O 1
ATOM 612 N N . PRO A 1 81 ? 17.979 -5.231 15.513 1.00 79.94 81 PRO A N 1
ATOM 613 C CA . PRO A 1 81 ? 18.595 -5.842 16.681 1.00 79.94 81 PRO A CA 1
ATOM 614 C C . PRO A 1 81 ? 17.825 -5.588 17.986 1.00 79.94 81 PRO A C 1
ATOM 616 O O . PRO A 1 81 ? 17.797 -6.470 18.846 1.00 79.94 81 PRO A O 1
ATOM 619 N N . SER A 1 82 ? 17.210 -4.412 18.167 1.00 80.00 82 SER A N 1
ATOM 620 C CA . SER A 1 82 ? 16.403 -4.071 19.355 1.00 80.00 82 SER A CA 1
ATOM 621 C C . SER A 1 82 ? 15.471 -2.880 19.076 1.00 80.00 82 SER A C 1
ATOM 623 O O . SER A 1 82 ? 15.898 -1.740 19.258 1.00 80.00 82 SER A O 1
ATOM 625 N N . PRO A 1 83 ? 14.218 -3.123 18.648 1.00 81.56 83 PRO A N 1
ATOM 626 C CA . PRO A 1 83 ? 13.212 -2.071 18.499 1.00 81.56 83 PRO A CA 1
ATOM 627 C C . PRO A 1 83 ? 12.992 -1.303 19.807 1.00 81.56 83 PRO A C 1
ATOM 629 O O . PRO A 1 83 ? 12.837 -1.913 20.871 1.00 81.56 83 PRO A O 1
ATOM 632 N N . SER A 1 84 ? 12.969 0.027 19.742 1.00 82.00 84 SER A N 1
ATOM 633 C CA . SER A 1 84 ? 12.735 0.873 20.917 1.00 82.00 84 SER A CA 1
ATOM 634 C C . SER A 1 84 ? 11.239 1.123 21.142 1.00 82.00 84 SER A C 1
ATOM 636 O O . SER A 1 84 ? 10.479 1.338 20.203 1.00 82.00 84 SER A O 1
ATOM 638 N N . SER A 1 85 ? 10.803 1.088 22.406 1.00 91.25 85 SER A N 1
ATOM 639 C CA . SER A 1 85 ? 9.462 1.541 22.807 1.00 91.25 85 SER A CA 1
ATOM 640 C C . SER A 1 85 ? 9.520 2.972 23.338 1.00 91.25 85 SER A C 1
ATOM 642 O O . SER A 1 85 ? 10.494 3.358 23.984 1.00 91.25 85 SER A O 1
ATOM 644 N N . ASN A 1 86 ? 8.455 3.733 23.115 1.00 90.12 86 ASN A N 1
ATOM 645 C CA . ASN A 1 86 ? 8.227 5.065 23.662 1.00 90.12 86 ASN A CA 1
ATOM 646 C C . ASN A 1 86 ? 6.754 5.210 24.109 1.00 90.12 86 ASN A C 1
ATOM 648 O O . ASN A 1 86 ? 6.007 4.230 24.140 1.00 90.12 86 ASN A O 1
ATOM 652 N N . GLU A 1 87 ? 6.344 6.416 24.507 1.00 90.81 87 GLU A N 1
ATOM 653 C CA . GLU A 1 87 ? 4.981 6.682 24.991 1.00 90.81 87 GLU A CA 1
ATOM 654 C C . GLU A 1 87 ? 3.907 6.469 23.908 1.00 90.81 87 GLU A C 1
ATOM 656 O O . GLU A 1 87 ? 2.834 5.947 24.205 1.00 90.81 87 GLU A O 1
ATOM 661 N N . GLN A 1 88 ? 4.207 6.813 22.653 1.00 90.62 88 GLN A N 1
ATOM 662 C CA . GLN A 1 88 ? 3.276 6.706 21.524 1.00 90.62 88 GLN A CA 1
ATOM 663 C C . GLN A 1 88 ? 3.246 5.296 20.912 1.00 90.62 88 GLN A C 1
ATOM 665 O O . GLN A 1 88 ? 2.202 4.867 20.428 1.00 90.62 88 GLN A O 1
ATOM 670 N N . CYS A 1 89 ? 4.371 4.574 20.942 1.00 95.56 89 CYS A N 1
ATOM 671 C CA . CYS A 1 89 ? 4.547 3.269 20.308 1.00 95.56 89 CYS A CA 1
ATOM 672 C C . CYS A 1 89 ? 5.340 2.313 21.198 1.00 95.56 89 CYS A C 1
ATOM 674 O O . CYS A 1 89 ? 6.523 2.520 21.467 1.00 95.56 89 CYS A O 1
ATOM 676 N N . ASN A 1 90 ? 4.697 1.232 21.637 1.00 94.94 90 ASN A N 1
ATOM 677 C CA . ASN A 1 90 ? 5.295 0.237 22.524 1.00 94.94 90 ASN A CA 1
ATOM 678 C C . ASN A 1 90 ? 4.940 -1.198 22.114 1.00 94.94 90 ASN A C 1
ATOM 680 O O . ASN A 1 90 ? 4.003 -1.441 21.357 1.00 94.94 90 ASN A O 1
ATOM 684 N N . ALA A 1 91 ? 5.701 -2.163 22.632 1.00 92.56 91 ALA A N 1
ATOM 685 C CA . ALA A 1 91 ? 5.585 -3.575 22.265 1.00 92.56 91 ALA A CA 1
ATOM 686 C C . ALA A 1 91 ? 4.262 -4.253 22.677 1.00 92.56 91 ALA A C 1
ATOM 688 O O . ALA A 1 91 ? 4.006 -5.378 22.252 1.00 92.56 91 ALA A O 1
ATOM 689 N N . GLN A 1 92 ? 3.440 -3.619 23.522 1.00 92.88 92 GLN A N 1
ATOM 690 C CA . GLN A 1 92 ? 2.116 -4.126 23.892 1.00 92.88 92 GLN A CA 1
ATOM 691 C C . GLN A 1 92 ? 1.046 -3.767 22.857 1.00 92.88 92 GLN A C 1
ATOM 693 O O . GLN A 1 92 ? -0.026 -4.370 22.861 1.00 92.88 92 GLN A O 1
ATOM 698 N N . MET A 1 93 ? 1.323 -2.792 21.992 1.00 94.88 93 MET A N 1
ATOM 699 C CA . MET A 1 93 ? 0.424 -2.406 20.917 1.00 94.88 93 MET A CA 1
ATOM 700 C C . MET A 1 93 ? 0.448 -3.432 19.797 1.00 94.88 93 MET A C 1
ATOM 702 O O . MET A 1 93 ? 1.425 -4.143 19.556 1.00 94.88 93 MET A O 1
ATOM 706 N N . ASP A 1 94 ? -0.656 -3.484 19.075 1.00 95.56 94 ASP A N 1
ATOM 707 C CA . ASP A 1 94 ? -0.783 -4.402 17.970 1.00 95.56 94 ASP A CA 1
ATOM 708 C C . ASP A 1 94 ? -0.056 -3.920 16.723 1.00 95.56 94 ASP A C 1
ATOM 710 O O . ASP A 1 94 ? -0.002 -2.728 16.424 1.00 95.56 94 ASP A O 1
ATOM 714 N N . SER A 1 95 ? 0.489 -4.869 15.965 1.00 95.00 95 SER A N 1
ATOM 715 C CA . SER A 1 95 ? 1.352 -4.572 14.824 1.00 95.00 95 SER A CA 1
ATOM 716 C C . SER A 1 95 ? 0.662 -3.764 13.725 1.00 95.00 95 SER A C 1
ATOM 718 O O . SER A 1 95 ? 1.321 -2.970 13.072 1.00 95.00 95 SER A O 1
ATOM 720 N N . ASP A 1 96 ? -0.638 -3.969 13.488 1.00 95.31 96 ASP A N 1
ATOM 721 C CA . ASP A 1 96 ? -1.449 -3.180 12.548 1.00 95.31 96 ASP A CA 1
ATOM 722 C C . ASP A 1 96 ? -1.579 -1.717 12.988 1.00 95.31 96 ASP A C 1
ATOM 724 O O . ASP A 1 96 ? -1.377 -0.816 12.176 1.00 95.31 96 ASP A O 1
ATOM 728 N N . ILE A 1 97 ? -1.828 -1.479 14.278 1.00 97.00 97 ILE A N 1
ATOM 729 C CA . ILE A 1 97 ? -1.898 -0.130 14.853 1.00 97.00 97 ILE A CA 1
ATOM 730 C C . ILE A 1 97 ? -0.520 0.534 14.789 1.00 97.00 97 ILE A C 1
ATOM 732 O O . ILE A 1 97 ? -0.406 1.656 14.307 1.00 97.00 97 ILE A O 1
ATOM 736 N N . LEU A 1 98 ? 0.534 -0.168 15.214 1.00 97.62 98 LEU A N 1
ATOM 737 C CA . LEU A 1 98 ? 1.915 0.320 15.145 1.00 97.62 98 LEU A CA 1
ATOM 738 C C . LEU A 1 98 ? 2.327 0.671 13.712 1.00 97.62 98 LEU A C 1
ATOM 740 O O . LEU A 1 98 ? 2.939 1.712 13.490 1.00 97.62 98 LEU A O 1
ATOM 744 N N . PHE A 1 99 ? 1.964 -0.162 12.732 1.00 96.44 99 PHE A N 1
ATOM 745 C CA . PHE A 1 99 ? 2.234 0.123 11.327 1.00 96.44 99 PHE A CA 1
ATOM 746 C C . PHE A 1 99 ? 1.510 1.390 10.861 1.00 96.44 99 PHE A C 1
ATOM 748 O O . PHE A 1 99 ? 2.137 2.267 10.273 1.00 96.44 99 PHE A O 1
ATOM 755 N N . GLY A 1 100 ? 0.209 1.509 11.152 1.00 96.56 100 GLY A N 1
ATOM 756 C CA . GLY A 1 100 ? -0.585 2.676 10.768 1.00 96.56 100 GLY A CA 1
ATOM 757 C C . GLY A 1 100 ? -0.104 3.975 11.418 1.00 96.56 100 GLY A C 1
ATOM 758 O O . GLY A 1 100 ? 0.032 4.980 10.724 1.00 96.56 100 GLY A O 1
ATOM 759 N N . LEU A 1 101 ? 0.222 3.942 12.715 1.00 97.31 101 LEU A N 1
ATOM 760 C CA . LEU A 1 101 ? 0.804 5.080 13.432 1.00 97.31 101 LEU A CA 1
ATOM 761 C C . LEU A 1 101 ? 2.163 5.456 12.847 1.00 97.31 101 LEU A C 1
ATOM 763 O O . LEU A 1 101 ? 2.409 6.622 12.558 1.00 97.31 101 LEU A O 1
ATOM 767 N N . GLY A 1 102 ? 3.026 4.465 12.618 1.00 96.81 102 GLY A N 1
ATOM 768 C CA . GLY A 1 102 ? 4.332 4.672 12.005 1.00 96.81 102 GLY A CA 1
ATOM 769 C C . GLY A 1 102 ? 4.244 5.294 10.611 1.00 96.81 102 GLY A C 1
ATOM 770 O O . GLY A 1 102 ? 5.009 6.201 10.297 1.00 96.81 102 GLY A O 1
ATOM 771 N N . PHE A 1 103 ? 3.277 4.861 9.799 1.00 95.25 103 PHE A N 1
ATOM 772 C CA . PHE A 1 103 ? 2.996 5.446 8.488 1.00 95.25 103 PHE A CA 1
ATOM 773 C C . PHE A 1 103 ? 2.516 6.902 8.587 1.00 95.25 103 PHE A C 1
ATOM 775 O O . PHE A 1 103 ? 2.983 7.751 7.829 1.00 95.25 103 PHE A O 1
ATOM 782 N N . GLN A 1 104 ? 1.602 7.206 9.514 1.00 95.12 104 GLN A N 1
ATOM 783 C CA . GLN A 1 104 ? 1.114 8.572 9.726 1.00 95.12 104 GLN A CA 1
ATOM 784 C C . GLN A 1 104 ? 2.249 9.502 10.165 1.00 95.12 104 GLN A C 1
ATOM 786 O O . GLN A 1 104 ? 2.494 10.513 9.515 1.00 95.12 104 GLN A O 1
ATOM 791 N N . LEU A 1 105 ? 2.998 9.105 11.195 1.00 96.00 105 LEU A N 1
ATOM 792 C CA . LEU A 1 105 ? 4.128 9.869 11.728 1.00 96.00 105 LEU A CA 1
ATOM 793 C C . LEU A 1 105 ? 5.233 10.069 10.684 1.00 96.00 105 LEU A C 1
ATOM 795 O O . LEU A 1 105 ? 5.863 11.121 10.645 1.00 96.00 105 LEU A O 1
ATOM 799 N N . TYR A 1 106 ? 5.451 9.089 9.800 1.00 95.38 106 TYR A N 1
ATOM 800 C CA . TYR A 1 106 ? 6.335 9.250 8.645 1.00 95.38 106 TYR A CA 1
ATOM 801 C C . TYR A 1 106 ? 5.844 10.371 7.711 1.00 95.38 106 TYR A C 1
ATOM 803 O O . TYR A 1 106 ? 6.642 11.202 7.282 1.00 95.38 106 TYR A O 1
ATOM 811 N N . GLY A 1 107 ? 4.541 10.429 7.418 1.00 93.75 107 GLY A N 1
ATOM 812 C CA . GLY A 1 107 ? 3.941 11.512 6.630 1.00 93.75 107 GLY A CA 1
ATOM 813 C C . GLY A 1 107 ? 4.054 12.883 7.305 1.00 93.75 107 GLY A C 1
ATOM 814 O O . GLY A 1 107 ? 4.317 13.879 6.628 1.00 93.75 107 GLY A O 1
ATOM 815 N N . ASP A 1 108 ? 3.942 12.907 8.633 1.00 94.88 108 ASP A N 1
ATOM 816 C CA . ASP A 1 108 ? 4.089 14.100 9.474 1.00 94.88 108 ASP A CA 1
ATOM 817 C C . ASP A 1 108 ? 5.564 14.487 9.718 1.00 94.88 108 ASP A C 1
ATOM 819 O O . ASP A 1 108 ? 5.848 15.521 10.320 1.00 94.88 108 ASP A O 1
ATOM 823 N N . GLN A 1 109 ? 6.514 13.697 9.196 1.00 94.44 109 GLN A N 1
ATOM 824 C CA . GLN A 1 109 ? 7.966 13.869 9.350 1.00 94.44 109 GLN A CA 1
ATOM 825 C C . GLN A 1 109 ? 8.460 13.757 10.805 1.00 94.44 109 GLN A C 1
ATOM 827 O O . GLN A 1 109 ? 9.545 14.228 11.146 1.00 94.44 109 GLN A O 1
ATOM 832 N N . GLU A 1 110 ? 7.703 13.078 11.666 1.00 94.38 110 GLU A N 1
ATOM 833 C CA . GLU A 1 110 ? 8.098 12.723 13.031 1.00 94.38 110 GLU A CA 1
ATOM 834 C C . GLU A 1 110 ? 8.975 11.459 13.020 1.00 94.38 110 GLU A C 1
ATOM 836 O O . GLU A 1 110 ? 8.584 10.385 13.482 1.00 94.38 110 GLU A O 1
ATOM 841 N N . TRP A 1 111 ? 10.173 11.579 12.439 1.00 92.81 111 TRP A N 1
ATOM 842 C CA . TRP A 1 111 ? 11.040 10.448 12.084 1.00 92.81 111 TRP A CA 1
ATOM 843 C C . TRP A 1 111 ? 11.369 9.505 13.242 1.00 92.81 111 TRP A C 1
ATOM 845 O O . TRP A 1 111 ? 11.298 8.289 13.066 1.00 92.81 111 TRP A O 1
ATOM 855 N N . ASP A 1 112 ? 11.710 10.040 14.414 1.00 91.38 112 ASP A N 1
ATOM 856 C CA . ASP A 1 112 ? 12.120 9.232 15.567 1.00 91.38 112 ASP A CA 1
ATOM 857 C C . ASP A 1 112 ? 10.966 8.369 16.088 1.00 91.38 112 ASP A C 1
ATOM 859 O O . ASP A 1 112 ? 11.122 7.161 16.283 1.00 91.38 112 ASP A O 1
ATOM 863 N N . THR A 1 113 ? 9.781 8.960 16.254 1.00 93.44 113 THR A N 1
ATOM 864 C CA . THR A 1 113 ? 8.596 8.219 16.695 1.00 93.44 113 THR A CA 1
ATOM 865 C C . THR A 1 113 ? 8.139 7.247 15.611 1.00 93.44 113 THR A C 1
ATOM 867 O O . THR A 1 113 ? 7.898 6.076 15.914 1.00 93.44 113 THR A O 1
ATOM 870 N N . ALA A 1 114 ? 8.096 7.683 14.346 1.00 95.94 114 ALA A N 1
ATOM 871 C CA . ALA A 1 114 ? 7.757 6.830 13.209 1.00 95.94 114 ALA A CA 1
ATOM 872 C C . ALA A 1 114 ? 8.654 5.586 13.157 1.00 95.94 114 ALA A C 1
ATOM 874 O O . ALA A 1 114 ? 8.156 4.469 13.001 1.00 95.94 114 ALA A O 1
ATOM 875 N N . LYS A 1 115 ? 9.966 5.767 13.358 1.00 95.19 115 LYS A N 1
ATOM 876 C CA . LYS A 1 115 ? 10.951 4.685 13.426 1.00 95.19 115 LYS A CA 1
ATOM 877 C C . LYS A 1 115 ? 10.593 3.680 14.511 1.00 95.19 115 LYS A C 1
ATOM 879 O O . LYS A 1 115 ? 10.474 2.503 14.193 1.00 95.19 115 LYS A O 1
ATOM 884 N N . SER A 1 116 ? 10.353 4.117 15.750 1.00 94.94 116 SER A N 1
ATOM 885 C CA . SER A 1 116 ? 9.968 3.207 16.841 1.00 94.94 116 SER A CA 1
ATOM 886 C C . SER A 1 116 ? 8.715 2.391 16.501 1.00 94.94 116 SER A C 1
ATOM 888 O O . SER A 1 116 ? 8.707 1.170 16.664 1.00 94.94 116 SER A O 1
ATOM 890 N N . CYS A 1 117 ? 7.666 3.030 15.974 1.00 97.25 117 CYS A N 1
ATOM 891 C CA . CYS A 1 117 ? 6.433 2.336 15.591 1.00 97.25 117 CYS A CA 1
ATOM 892 C C . CYS A 1 117 ? 6.677 1.302 14.478 1.00 97.25 117 CYS A C 1
ATOM 894 O O . CYS A 1 117 ? 6.230 0.156 14.571 1.00 97.25 117 CYS A O 1
ATOM 896 N N . LEU A 1 118 ? 7.422 1.687 13.437 1.00 96.69 118 LEU A N 1
ATOM 897 C CA . LEU A 1 118 ? 7.710 0.837 12.284 1.00 96.69 118 LEU A CA 1
ATOM 898 C C . LEU A 1 118 ? 8.658 -0.318 12.632 1.00 96.69 118 LEU A C 1
ATOM 900 O O . LEU A 1 118 ? 8.433 -1.426 12.155 1.00 96.69 118 LEU A O 1
ATOM 904 N N . GLU A 1 119 ? 9.663 -0.114 13.490 1.00 96.38 119 GLU A N 1
ATOM 905 C CA . GLU A 1 119 ? 10.547 -1.186 13.978 1.00 96.38 119 GLU A CA 1
ATOM 906 C C . GLU A 1 119 ? 9.758 -2.249 14.759 1.00 96.38 119 GLU A C 1
ATOM 908 O O . GLU A 1 119 ? 9.998 -3.447 14.591 1.00 96.38 119 GLU A O 1
ATOM 913 N N . LEU A 1 120 ? 8.779 -1.832 15.571 1.00 96.19 120 LEU A N 1
ATOM 914 C CA . LEU A 1 120 ? 7.898 -2.744 16.308 1.00 96.19 120 LEU A CA 1
ATOM 915 C C . LEU A 1 120 ? 6.887 -3.462 15.391 1.00 96.19 120 LEU A C 1
ATOM 917 O O . LEU A 1 120 ? 6.526 -4.611 15.650 1.00 96.19 120 LEU A O 1
ATOM 921 N N . ALA A 1 121 ? 6.443 -2.818 14.308 1.00 95.94 121 ALA A N 1
ATOM 922 C CA . ALA A 1 121 ? 5.510 -3.394 13.337 1.00 95.94 121 ALA A CA 1
ATOM 923 C C . ALA A 1 121 ? 6.176 -4.352 12.329 1.00 95.94 121 ALA A C 1
ATOM 925 O O . ALA A 1 121 ? 5.565 -5.336 11.895 1.00 95.94 121 ALA A O 1
ATOM 926 N N . ALA A 1 122 ? 7.428 -4.079 11.963 1.00 95.06 122 ALA A N 1
ATOM 927 C CA . ALA A 1 122 ? 8.157 -4.709 10.865 1.00 95.06 122 ALA A CA 1
ATOM 928 C C . ALA A 1 122 ? 8.208 -6.250 10.862 1.00 95.06 122 ALA A C 1
ATOM 930 O O . ALA A 1 122 ? 8.125 -6.825 9.773 1.00 95.06 122 ALA A O 1
ATOM 931 N N . PRO A 1 123 ? 8.267 -6.967 12.007 1.00 92.06 123 PRO A N 1
ATOM 932 C CA . PRO A 1 123 ? 8.231 -8.431 12.004 1.00 92.06 123 PRO A CA 1
ATOM 933 C C . PRO A 1 123 ? 6.972 -9.032 11.360 1.00 92.06 123 PRO A C 1
ATOM 935 O O . PRO A 1 123 ? 7.019 -10.161 10.875 1.00 92.06 123 PRO A O 1
ATOM 938 N N . LYS A 1 124 ? 5.852 -8.296 11.366 1.00 91.38 124 LYS A N 1
ATOM 939 C CA . LYS A 1 124 ? 4.581 -8.702 10.742 1.00 91.38 124 LYS A CA 1
ATOM 940 C C . LYS A 1 124 ? 4.220 -7.870 9.508 1.00 91.38 124 LYS A C 1
ATOM 942 O O . LYS A 1 124 ? 3.326 -8.267 8.772 1.00 91.38 124 LYS A O 1
ATOM 947 N N . HIS A 1 125 ? 4.933 -6.767 9.271 1.00 91.56 125 HIS A N 1
ATOM 948 C CA . HIS A 1 125 ? 4.696 -5.824 8.174 1.00 91.56 125 HIS A CA 1
ATOM 949 C C . HIS A 1 125 ? 5.993 -5.540 7.404 1.00 91.56 125 HIS A C 1
ATOM 951 O O . HIS A 1 125 ? 6.642 -4.528 7.661 1.00 91.56 125 HIS A O 1
ATOM 957 N N . PRO A 1 126 ? 6.399 -6.395 6.446 1.00 89.31 126 PRO A N 1
ATOM 958 C CA . PRO A 1 126 ? 7.669 -6.242 5.727 1.00 89.31 126 PRO A CA 1
ATOM 959 C C . PRO A 1 126 ? 7.838 -4.906 4.988 1.00 89.31 126 PRO A C 1
ATOM 961 O O . PRO A 1 126 ? 8.965 -4.431 4.842 1.00 89.31 126 PRO A O 1
ATOM 964 N N . ARG A 1 127 ? 6.743 -4.254 4.577 1.00 90.88 127 ARG A N 1
ATOM 965 C CA . ARG A 1 127 ? 6.783 -2.905 3.990 1.00 90.88 127 ARG A CA 1
ATOM 966 C C . ARG A 1 127 ? 7.277 -1.834 4.965 1.00 90.88 127 ARG A C 1
ATOM 968 O O . ARG A 1 127 ? 7.826 -0.823 4.532 1.00 90.88 127 ARG A O 1
ATOM 975 N N . ALA A 1 128 ? 7.170 -2.059 6.277 1.00 95.00 128 ALA A N 1
ATOM 976 C CA . ALA A 1 128 ? 7.744 -1.156 7.272 1.00 95.00 128 ALA A CA 1
ATOM 977 C C . ALA A 1 128 ? 9.239 -0.920 7.017 1.00 95.00 128 ALA A C 1
ATOM 979 O O . ALA A 1 128 ? 9.728 0.180 7.243 1.00 95.00 128 ALA A O 1
ATOM 980 N N . PHE A 1 129 ? 9.949 -1.905 6.459 1.00 95.94 129 PHE A N 1
ATOM 981 C CA . PHE A 1 129 ? 11.344 -1.756 6.064 1.00 95.94 129 PHE A CA 1
ATOM 982 C C . PHE A 1 129 ? 11.574 -0.771 4.908 1.00 95.94 129 PHE A C 1
ATOM 984 O O . PHE A 1 129 ? 12.598 -0.091 4.922 1.00 95.94 129 PHE A O 1
ATOM 991 N N . CYS A 1 130 ? 10.638 -0.616 3.959 1.00 93.94 130 CYS A N 1
ATOM 992 C CA . CYS A 1 130 ? 10.735 0.437 2.936 1.00 93.94 130 CYS A CA 1
ATOM 993 C C . CYS A 1 130 ? 10.703 1.826 3.609 1.00 93.94 130 CYS A C 1
ATOM 995 O O . CYS A 1 130 ? 11.551 2.679 3.341 1.00 93.94 130 CYS A O 1
ATOM 997 N N . TYR A 1 131 ? 9.794 2.035 4.573 1.00 94.88 131 TYR A N 1
ATOM 998 C CA . TYR A 1 131 ? 9.720 3.286 5.340 1.00 94.88 131 TYR A CA 1
ATOM 999 C C . TYR A 1 131 ? 10.927 3.494 6.260 1.00 94.88 131 TYR A C 1
ATOM 1001 O O . TYR A 1 131 ? 11.508 4.577 6.270 1.00 94.88 131 TYR A O 1
ATOM 1009 N N . LEU A 1 132 ? 11.362 2.454 6.978 1.00 96.25 132 LEU A N 1
ATOM 1010 C CA . LEU A 1 132 ? 12.558 2.499 7.823 1.00 96.25 132 LEU A CA 1
ATOM 1011 C C . LEU A 1 132 ? 13.813 2.820 7.013 1.00 96.25 132 LEU A C 1
A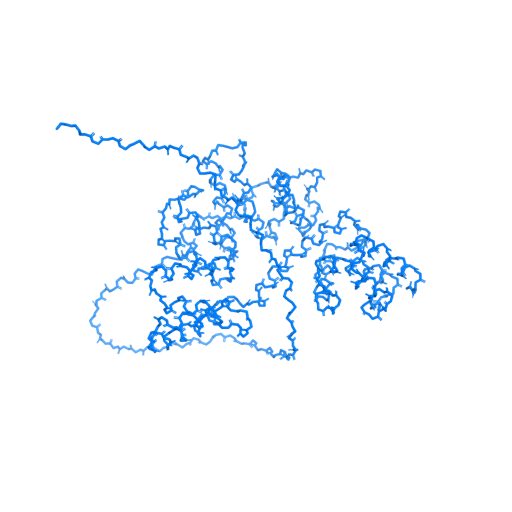TOM 1013 O O . LEU A 1 132 ? 14.663 3.560 7.499 1.00 96.25 132 LEU A O 1
ATOM 1017 N N . SER A 1 133 ? 13.920 2.333 5.773 1.00 95.75 133 SER A N 1
ATOM 1018 C CA . SER A 1 133 ? 15.007 2.724 4.876 1.00 95.75 133 SER A CA 1
ATOM 1019 C C . SER A 1 133 ? 15.011 4.229 4.616 1.00 95.75 133 SER A C 1
ATOM 1021 O O . SER A 1 133 ? 16.077 4.844 4.643 1.00 95.75 133 SER A O 1
ATOM 1023 N N . MET A 1 134 ? 13.848 4.820 4.335 1.00 93.69 134 MET A N 1
ATOM 1024 C CA . MET A 1 134 ? 13.741 6.256 4.069 1.00 93.69 134 MET A CA 1
ATOM 1025 C C . MET A 1 134 ? 14.045 7.077 5.325 1.00 93.69 134 MET A C 1
ATOM 1027 O O . MET A 1 134 ? 14.781 8.058 5.240 1.00 93.69 134 MET A O 1
ATOM 1031 N N . ILE A 1 135 ? 13.560 6.636 6.490 1.00 95.44 135 ILE A N 1
ATOM 1032 C CA . ILE A 1 135 ? 13.841 7.268 7.786 1.00 95.44 135 ILE A CA 1
ATOM 1033 C C . ILE A 1 135 ? 15.330 7.177 8.141 1.00 95.44 135 ILE A C 1
ATOM 1035 O O . ILE A 1 135 ? 15.927 8.171 8.544 1.00 95.44 135 ILE A O 1
ATOM 1039 N N . ALA A 1 136 ? 15.966 6.018 7.949 1.00 94.31 136 ALA A N 1
ATOM 1040 C CA . ALA A 1 136 ? 17.385 5.818 8.253 1.00 94.31 136 ALA A CA 1
ATOM 1041 C C . ALA A 1 136 ? 18.295 6.777 7.467 1.00 94.31 136 ALA A C 1
ATOM 1043 O O . ALA A 1 136 ? 19.303 7.246 7.997 1.00 94.31 136 ALA A O 1
ATOM 1044 N N . GLY A 1 137 ? 17.912 7.130 6.235 1.00 91.06 137 GLY A N 1
ATOM 1045 C CA . GLY A 1 137 ? 18.607 8.143 5.437 1.00 91.06 137 GLY A CA 1
ATOM 1046 C C . GLY A 1 137 ? 18.596 9.549 6.060 1.00 91.06 137 GLY A C 1
ATOM 1047 O O . GLY A 1 137 ? 19.517 10.327 5.799 1.00 91.06 137 GLY A O 1
ATOM 1048 N N . GLN A 1 138 ? 17.607 9.844 6.912 1.00 90.25 138 GLN A N 1
ATOM 1049 C CA . GLN A 1 138 ? 17.404 11.126 7.604 1.00 90.25 138 GLN A CA 1
ATOM 1050 C C . GLN A 1 138 ? 17.918 11.135 9.058 1.00 90.25 138 GLN A C 1
ATOM 1052 O O . GLN A 1 138 ? 17.794 12.149 9.732 1.00 90.25 138 GLN A O 1
ATOM 1057 N N . ASP A 1 139 ? 18.492 10.035 9.565 1.00 90.94 139 ASP A N 1
ATOM 1058 C CA . ASP A 1 139 ? 18.908 9.895 10.975 1.00 90.94 139 ASP A CA 1
ATOM 1059 C C . ASP A 1 139 ? 20.154 10.745 11.304 1.00 90.94 139 ASP A C 1
ATOM 1061 O O . ASP A 1 139 ? 21.288 10.257 11.314 1.00 90.94 139 ASP A O 1
ATOM 1065 N N . GLU A 1 140 ? 19.959 12.040 11.561 1.00 89.50 140 GLU A N 1
ATOM 1066 C CA . GLU A 1 140 ? 21.031 13.022 11.795 1.00 89.50 140 GLU A CA 1
ATOM 1067 C C . GLU A 1 140 ? 21.954 12.673 12.975 1.00 89.50 140 GLU A C 1
ATOM 1069 O O . GLU A 1 140 ? 23.073 13.184 13.051 1.00 89.50 140 GLU A O 1
ATOM 1074 N N . SER A 1 141 ? 21.535 11.762 13.862 1.00 91.69 141 SER A N 1
ATOM 1075 C CA . SER A 1 141 ? 22.373 11.260 14.955 1.00 91.69 141 SER A CA 1
ATOM 1076 C C . SER A 1 141 ? 23.541 10.388 14.469 1.00 91.69 141 SER A C 1
ATOM 1078 O O . SER A 1 141 ? 24.540 10.226 15.177 1.00 91.69 141 SER A O 1
ATOM 1080 N N . LYS A 1 142 ? 23.441 9.837 13.254 1.00 93.25 142 LYS A N 1
ATOM 1081 C CA . LYS A 1 142 ? 24.436 8.955 12.635 1.00 93.25 142 LYS A CA 1
ATOM 1082 C C . LYS A 1 142 ? 25.253 9.686 11.586 1.00 93.25 142 LYS A C 1
ATOM 1084 O O . LYS A 1 142 ? 24.779 10.611 10.929 1.00 93.25 142 LYS A O 1
ATOM 1089 N N . ASN A 1 143 ? 26.485 9.233 11.363 1.00 95.25 143 ASN A N 1
ATOM 1090 C CA . ASN A 1 143 ? 27.282 9.743 10.249 1.00 95.25 143 ASN A CA 1
ATOM 1091 C C . ASN A 1 143 ? 26.732 9.239 8.889 1.00 95.25 143 ASN A C 1
ATOM 1093 O O . ASN A 1 143 ? 25.967 8.271 8.856 1.00 95.25 143 ASN A O 1
ATOM 1097 N N . PRO A 1 144 ? 27.101 9.872 7.758 1.00 94.12 144 PRO A N 1
ATOM 1098 C CA . PRO A 1 144 ? 26.558 9.513 6.446 1.00 94.12 144 PRO A CA 1
ATOM 1099 C C . PRO A 1 144 ? 26.754 8.045 6.048 1.00 94.12 144 PRO A C 1
ATOM 1101 O O . PRO A 1 144 ? 25.840 7.452 5.484 1.00 94.12 144 PRO A O 1
ATOM 1104 N N . ASP A 1 145 ? 27.900 7.440 6.366 1.00 92.81 145 ASP A N 1
ATOM 1105 C CA . ASP A 1 145 ? 28.185 6.045 6.006 1.00 92.81 145 ASP A CA 1
ATOM 1106 C C . ASP A 1 145 ? 27.266 5.077 6.756 1.00 92.81 145 ASP A C 1
ATOM 1108 O O . ASP A 1 145 ? 26.724 4.141 6.168 1.00 92.81 145 ASP A O 1
ATOM 1112 N N . GLN A 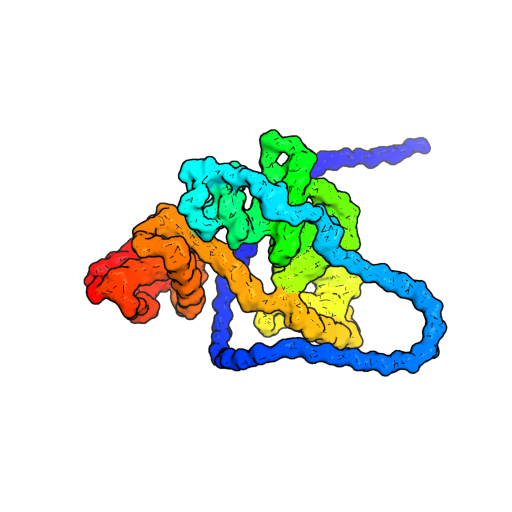1 146 ? 27.034 5.341 8.045 1.00 93.38 146 GLN A N 1
ATOM 1113 C CA . GLN A 1 146 ? 26.095 4.576 8.864 1.00 93.38 146 GLN A CA 1
ATOM 1114 C C . GLN A 1 146 ? 24.662 4.713 8.346 1.00 93.38 146 GLN A C 1
ATOM 1116 O O . GLN A 1 146 ? 23.997 3.700 8.147 1.00 93.38 146 GLN A O 1
ATOM 1121 N N . ARG A 1 147 ? 24.200 5.942 8.068 1.00 94.06 147 ARG A N 1
ATOM 1122 C CA . ARG A 1 147 ? 22.854 6.176 7.516 1.00 94.06 147 ARG A CA 1
ATOM 1123 C C . ARG A 1 147 ? 22.642 5.447 6.196 1.00 94.06 147 ARG A C 1
ATOM 1125 O O . ARG A 1 147 ? 21.634 4.773 6.018 1.00 94.06 147 ARG A O 1
ATOM 1132 N N . ASN A 1 148 ? 23.610 5.560 5.290 1.00 94.06 148 ASN A N 1
ATOM 1133 C CA . ASN A 1 148 ? 23.579 4.908 3.986 1.00 94.06 148 ASN A CA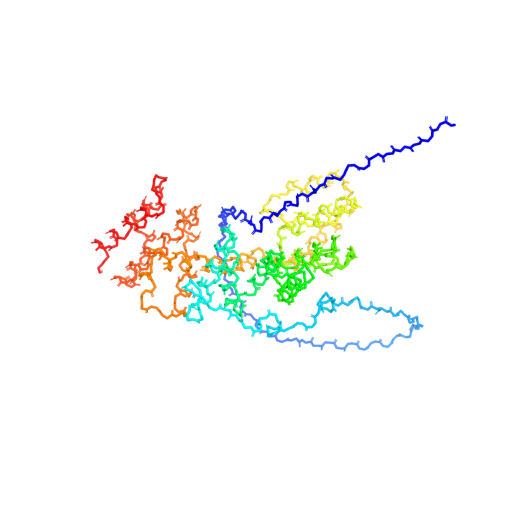 1
ATOM 1134 C C . ASN A 1 148 ? 23.526 3.382 4.123 1.00 94.06 148 ASN A C 1
ATOM 1136 O O . ASN A 1 148 ? 22.688 2.743 3.494 1.00 94.06 148 ASN A O 1
ATOM 1140 N N . SER A 1 149 ? 24.379 2.813 4.979 1.00 93.94 149 SER A N 1
ATOM 1141 C CA . SER A 1 149 ? 24.397 1.377 5.264 1.00 93.94 149 SER A CA 1
ATOM 1142 C C . SER A 1 149 ? 23.063 0.888 5.833 1.00 93.94 149 SER A C 1
ATOM 1144 O O . SER A 1 149 ? 22.532 -0.123 5.377 1.00 93.94 149 SER A O 1
ATOM 1146 N N . ASP A 1 150 ? 22.503 1.592 6.816 1.00 94.31 150 ASP A N 1
ATOM 1147 C CA . ASP A 1 150 ? 21.238 1.207 7.445 1.00 94.31 150 ASP A CA 1
ATOM 1148 C C . ASP A 1 150 ? 20.067 1.312 6.465 1.00 94.31 150 ASP A C 1
ATOM 1150 O O . ASP A 1 150 ? 19.281 0.372 6.343 1.00 94.31 150 ASP A O 1
ATOM 1154 N N . ALA A 1 151 ? 19.995 2.414 5.710 1.00 95.31 151 ALA A N 1
ATOM 1155 C CA . ALA A 1 151 ? 18.996 2.600 4.665 1.00 95.31 151 ALA A CA 1
ATOM 1156 C C . ALA A 1 151 ? 19.059 1.460 3.641 1.00 95.31 151 ALA A C 1
ATOM 1158 O O . ALA A 1 151 ? 18.059 0.791 3.385 1.00 95.31 151 ALA A O 1
ATOM 1159 N N . PHE A 1 152 ? 20.248 1.164 3.114 1.00 96.50 152 PHE A N 1
ATOM 1160 C CA . PHE A 1 152 ? 20.417 0.090 2.142 1.00 96.50 152 PHE A CA 1
ATOM 1161 C C . PHE A 1 152 ? 20.056 -1.283 2.703 1.00 96.50 152 PHE A C 1
ATOM 1163 O O . PHE A 1 152 ? 19.404 -2.062 2.015 1.00 96.50 152 PHE A O 1
ATOM 1170 N N . ASN A 1 153 ? 20.427 -1.589 3.947 1.00 96.38 153 ASN A N 1
ATOM 1171 C CA . ASN A 1 153 ? 20.104 -2.880 4.552 1.00 96.38 153 ASN A CA 1
ATOM 1172 C C . ASN A 1 153 ? 18.598 -3.049 4.782 1.00 96.38 153 ASN A C 1
ATOM 1174 O O . ASN A 1 153 ? 18.065 -4.125 4.513 1.00 96.38 153 ASN A O 1
ATOM 1178 N N . TYR A 1 154 ? 17.893 -2.003 5.221 1.00 96.75 154 TYR A N 1
ATOM 1179 C CA . TYR A 1 154 ? 16.434 -2.041 5.313 1.00 96.75 154 TYR A CA 1
ATOM 1180 C C . TYR A 1 154 ? 15.784 -2.232 3.939 1.00 96.75 154 TYR A C 1
ATOM 1182 O O . TYR A 1 154 ? 14.935 -3.114 3.783 1.00 96.75 154 TYR A O 1
ATOM 1190 N N . MET A 1 155 ? 16.239 -1.486 2.928 1.00 96.75 155 MET A N 1
ATOM 1191 C CA . MET A 1 155 ? 15.745 -1.609 1.556 1.00 96.75 155 MET A CA 1
ATOM 1192 C C . MET A 1 155 ? 15.978 -3.018 0.994 1.00 96.75 155 MET A C 1
ATOM 1194 O O . MET A 1 155 ? 15.055 -3.674 0.517 1.00 96.75 155 MET A O 1
ATOM 1198 N N . ALA A 1 156 ? 17.205 -3.525 1.114 1.00 96.75 156 ALA A N 1
ATOM 1199 C CA . ALA A 1 156 ? 17.593 -4.851 0.654 1.00 96.75 156 ALA A CA 1
ATOM 1200 C C . ALA A 1 156 ? 16.777 -5.950 1.341 1.00 96.75 156 ALA A C 1
ATOM 1202 O O . ALA A 1 156 ? 16.280 -6.854 0.673 1.00 96.75 156 ALA A O 1
ATOM 1203 N N . TYR A 1 157 ? 16.590 -5.858 2.661 1.00 96.75 157 TYR A N 1
ATOM 1204 C CA . TYR A 1 157 ? 15.805 -6.838 3.403 1.00 96.75 157 TYR A CA 1
ATOM 1205 C C . TYR A 1 157 ? 14.334 -6.846 2.972 1.00 96.75 157 TYR A C 1
ATOM 1207 O O . TYR A 1 157 ? 13.756 -7.915 2.802 1.00 96.75 157 TYR A O 1
ATOM 1215 N N . SER A 1 158 ? 13.734 -5.677 2.741 1.00 95.75 158 SER A N 1
ATOM 1216 C CA . SER A 1 158 ? 12.354 -5.579 2.252 1.00 95.75 158 SER A CA 1
ATOM 1217 C C . SER A 1 158 ? 12.208 -6.150 0.831 1.00 95.75 158 SER A C 1
ATOM 1219 O O . SER A 1 158 ? 11.328 -6.973 0.578 1.00 95.75 158 SER A O 1
ATOM 1221 N N . ALA A 1 159 ? 13.142 -5.838 -0.075 1.00 96.38 159 ALA A N 1
ATOM 1222 C CA . ALA A 1 159 ? 13.150 -6.363 -1.444 1.00 96.38 159 ALA A CA 1
ATOM 1223 C C . ALA A 1 159 ? 13.366 -7.891 -1.509 1.00 96.38 159 ALA A C 1
ATOM 1225 O O . ALA A 1 159 ? 12.827 -8.574 -2.384 1.00 96.38 159 ALA A O 1
ATOM 1226 N N . MET A 1 160 ? 14.112 -8.472 -0.560 1.00 95.44 160 MET A N 1
ATOM 1227 C CA . MET A 1 160 ? 14.225 -9.934 -0.423 1.00 95.44 160 MET A CA 1
ATOM 1228 C C . MET A 1 160 ? 12.867 -10.601 -0.157 1.00 95.44 160 MET A C 1
ATOM 1230 O O . MET A 1 160 ? 12.687 -11.759 -0.535 1.00 95.44 160 MET A O 1
ATOM 1234 N N . GLN A 1 161 ? 11.919 -9.860 0.422 1.00 92.19 161 GLN A N 1
ATOM 1235 C CA . GLN A 1 161 ? 10.552 -10.294 0.711 1.00 92.19 161 GLN A CA 1
ATOM 1236 C C . GLN A 1 161 ? 9.557 -9.942 -0.409 1.00 92.19 161 GLN A C 1
ATOM 1238 O O . GLN A 1 161 ? 8.354 -10.063 -0.196 1.00 92.19 161 GLN A O 1
ATOM 1243 N N . ASN A 1 162 ? 10.049 -9.560 -1.597 1.00 91.69 162 ASN A N 1
ATOM 1244 C CA . ASN A 1 162 ? 9.258 -9.149 -2.766 1.00 91.69 162 ASN A CA 1
ATOM 1245 C C . ASN A 1 162 ? 8.451 -7.857 -2.563 1.00 91.69 162 ASN A C 1
ATOM 1247 O O . ASN A 1 162 ? 7.432 -7.661 -3.221 1.00 91.69 162 ASN A O 1
ATOM 1251 N N . ASP A 1 163 ? 8.887 -6.975 -1.659 1.00 91.62 163 ASP A N 1
ATOM 1252 C CA . ASP A 1 163 ? 8.264 -5.663 -1.520 1.00 91.62 163 ASP A CA 1
ATOM 1253 C C . ASP A 1 163 ? 8.629 -4.777 -2.719 1.00 91.62 163 ASP A C 1
ATOM 1255 O O . ASP A 1 163 ? 9.791 -4.421 -2.936 1.00 91.62 163 ASP A O 1
ATOM 1259 N N . TRP A 1 164 ? 7.622 -4.419 -3.511 1.00 91.56 164 TRP A N 1
ATOM 1260 C CA . TRP A 1 164 ? 7.823 -3.702 -4.765 1.00 91.56 164 TRP A CA 1
ATOM 1261 C C . TRP A 1 164 ? 8.335 -2.265 -4.569 1.00 91.56 164 TRP A C 1
ATOM 1263 O O . TRP A 1 164 ? 9.056 -1.760 -5.436 1.00 91.56 164 TRP A O 1
ATOM 1273 N N . CYS A 1 165 ? 8.024 -1.634 -3.423 1.00 89.06 165 CYS A N 1
ATOM 1274 C CA . CYS A 1 165 ? 8.512 -0.300 -3.034 1.00 89.06 165 CYS A CA 1
ATOM 1275 C C . CYS A 1 165 ? 10.024 -0.369 -2.862 1.00 89.06 165 CYS A C 1
ATOM 1277 O O . CYS A 1 165 ? 10.770 0.444 -3.414 1.00 89.06 165 CYS A O 1
ATOM 1279 N N . ALA A 1 166 ? 10.482 -1.413 -2.177 1.00 95.38 166 ALA A N 1
ATOM 1280 C CA . ALA A 1 166 ? 11.885 -1.624 -1.924 1.00 95.38 166 ALA A CA 1
ATOM 1281 C C . ALA A 1 166 ? 12.684 -2.068 -3.151 1.00 95.38 166 ALA A C 1
ATOM 1283 O O . ALA A 1 166 ? 13.822 -1.639 -3.340 1.00 95.38 166 ALA A O 1
ATOM 1284 N N . GLU A 1 167 ? 12.091 -2.874 -4.029 1.00 97.44 167 GLU A N 1
ATOM 1285 C CA . GLU A 1 167 ? 12.708 -3.239 -5.307 1.00 97.44 167 GLU A CA 1
ATOM 1286 C C . GLU A 1 167 ? 12.944 -2.008 -6.195 1.00 97.44 167 GLU A C 1
ATOM 1288 O O . GLU A 1 167 ? 14.023 -1.862 -6.774 1.00 97.44 167 GLU A O 1
ATOM 1293 N N . PHE A 1 168 ? 11.993 -1.069 -6.240 1.00 96.75 168 PHE A N 1
ATOM 1294 C CA . PHE A 1 168 ? 12.191 0.212 -6.926 1.00 96.75 168 PHE A CA 1
ATOM 1295 C C . PHE A 1 168 ? 13.201 1.116 -6.206 1.00 96.75 168 PHE A C 1
ATOM 1297 O O . PHE A 1 168 ? 13.963 1.847 -6.841 1.00 96.75 168 PHE A O 1
ATOM 1304 N N . GLY A 1 169 ? 13.253 1.046 -4.875 1.00 95.81 169 GLY A N 1
ATOM 1305 C CA . GLY A 1 169 ? 14.290 1.692 -4.077 1.00 95.81 169 GLY A CA 1
ATOM 1306 C C . GLY A 1 169 ? 15.699 1.204 -4.431 1.00 95.81 169 GLY A C 1
ATOM 1307 O O . GLY A 1 169 ? 16.615 2.012 -4.583 1.00 95.81 169 GLY A O 1
ATOM 1308 N N . LEU A 1 170 ? 15.873 -0.105 -4.642 1.00 98.12 170 LEU A N 1
ATOM 1309 C CA . LEU A 1 170 ? 17.137 -0.679 -5.111 1.00 98.12 170 LEU A CA 1
ATOM 1310 C C . LEU A 1 170 ? 17.462 -0.273 -6.549 1.00 98.12 170 LEU A C 1
ATOM 1312 O O . LEU A 1 170 ? 18.622 0.031 -6.827 1.00 98.12 170 LEU A O 1
ATOM 1316 N N . TYR A 1 171 ? 16.464 -0.202 -7.440 1.00 98.06 171 TYR A N 1
ATOM 1317 C CA . TYR A 1 171 ? 16.648 0.391 -8.770 1.00 98.06 171 TYR A CA 1
ATOM 1318 C C . TYR A 1 171 ? 17.290 1.780 -8.658 1.00 98.06 171 TYR A C 1
ATOM 1320 O O . TYR A 1 171 ? 18.354 2.001 -9.231 1.00 98.06 171 TYR A O 1
ATOM 1328 N N . GLN A 1 172 ? 16.716 2.683 -7.860 1.00 96.62 172 GLN A N 1
ATOM 1329 C CA . GLN A 1 172 ? 17.253 4.036 -7.686 1.00 96.62 172 GLN A CA 1
ATOM 1330 C C . GLN A 1 172 ? 18.654 4.029 -7.059 1.00 96.62 172 GLN A C 1
ATOM 1332 O O . GLN A 1 172 ? 19.539 4.758 -7.513 1.00 96.62 172 GLN A O 1
ATOM 1337 N N . ALA A 1 173 ? 18.884 3.182 -6.050 1.00 96.12 173 ALA A N 1
ATOM 1338 C CA . ALA A 1 173 ? 20.183 3.071 -5.389 1.00 96.12 173 ALA A CA 1
ATOM 1339 C C . ALA A 1 173 ? 21.298 2.698 -6.378 1.00 96.12 173 ALA A C 1
ATOM 1341 O O . ALA A 1 173 ? 22.337 3.358 -6.416 1.00 96.12 173 ALA A O 1
ATOM 1342 N N . TYR A 1 174 ? 21.069 1.693 -7.228 1.00 97.88 174 TYR A N 1
ATOM 1343 C CA . TYR A 1 174 ? 22.038 1.279 -8.244 1.00 97.88 174 TYR A CA 1
ATOM 1344 C C . TYR A 1 174 ? 22.071 2.211 -9.460 1.00 97.88 174 TYR A C 1
ATOM 1346 O O . TYR A 1 174 ? 23.133 2.397 -10.049 1.00 97.88 174 TYR A O 1
ATOM 1354 N N . GLN A 1 175 ? 20.958 2.843 -9.833 1.00 97.38 175 GLN A N 1
ATOM 1355 C CA . GLN A 1 175 ? 20.909 3.766 -10.969 1.00 97.38 175 GLN A CA 1
ATOM 1356 C C . GLN A 1 175 ? 21.743 5.025 -10.710 1.00 97.38 175 GLN A C 1
ATOM 1358 O O . GLN A 1 175 ? 22.427 5.514 -11.614 1.00 97.38 175 GLN A O 1
ATOM 1363 N N . TYR A 1 176 ? 21.709 5.539 -9.478 1.00 95.19 176 TYR A N 1
ATOM 1364 C CA . TYR A 1 176 ? 22.353 6.803 -9.109 1.00 95.19 176 TYR A CA 1
ATOM 1365 C C . TYR A 1 176 ? 23.592 6.641 -8.221 1.00 95.19 176 TYR A C 1
ATOM 1367 O O . TYR A 1 176 ? 24.316 7.613 -8.016 1.00 95.19 176 TYR A O 1
ATOM 1375 N N . GLY A 1 177 ? 23.863 5.439 -7.707 1.00 93.19 177 GLY A N 1
ATOM 1376 C CA . GLY A 1 177 ? 24.950 5.204 -6.757 1.00 93.19 177 GLY A CA 1
ATOM 1377 C C . GLY A 1 177 ? 24.699 5.882 -5.407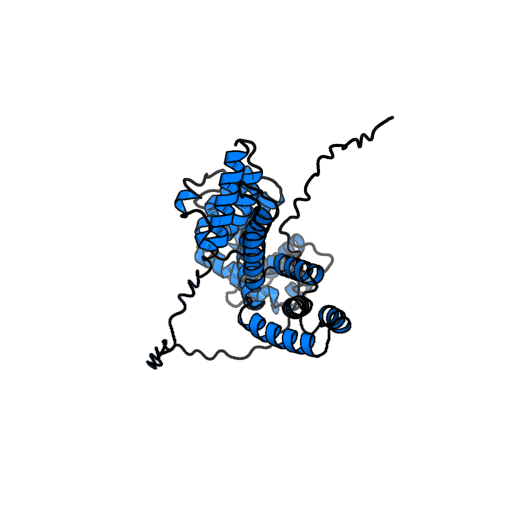 1.00 93.19 177 GLY A C 1
ATOM 1378 O O . GLY A 1 177 ? 25.521 6.677 -4.950 1.00 93.19 177 GLY A O 1
ATOM 1379 N N . SER A 1 178 ? 23.542 5.617 -4.796 1.00 88.56 178 SER A N 1
ATOM 1380 C CA . SER A 1 178 ? 23.112 6.216 -3.524 1.00 88.56 178 SER A CA 1
ATOM 1381 C C . SER A 1 178 ? 22.961 5.176 -2.409 1.00 88.56 178 SER A C 1
ATOM 1383 O O . SER A 1 178 ? 23.055 3.971 -2.642 1.00 88.56 178 SER A O 1
ATOM 1385 N N . SER A 1 179 ? 22.797 5.640 -1.165 1.00 84.12 179 SER A N 1
ATOM 1386 C CA . SER A 1 179 ? 22.680 4.778 0.024 1.00 84.12 179 SER A CA 1
ATOM 1387 C C . SER A 1 179 ? 23.821 3.756 0.145 1.00 84.12 179 SER A C 1
ATOM 1389 O O . SER A 1 179 ? 23.625 2.626 0.558 1.00 84.12 179 SER A O 1
ATOM 1391 N N . GLY A 1 180 ? 25.043 4.129 -0.245 1.00 80.50 180 GLY A N 1
ATOM 1392 C CA . GLY A 1 180 ? 26.209 3.238 -0.179 1.00 80.50 180 GLY A CA 1
ATOM 1393 C C . GLY A 1 180 ? 26.298 2.198 -1.305 1.00 80.50 180 GLY A C 1
ATOM 1394 O O . GLY A 1 180 ? 27.298 1.483 -1.381 1.00 80.50 180 GLY A O 1
ATOM 1395 N N . ALA A 1 181 ? 25.320 2.135 -2.213 1.00 92.12 181 ALA A N 1
ATOM 1396 C CA . ALA A 1 181 ? 25.429 1.352 -3.436 1.00 92.12 181 ALA A CA 1
ATOM 1397 C C . ALA A 1 181 ? 26.352 2.054 -4.442 1.00 92.12 181 ALA A C 1
ATOM 1399 O O . ALA A 1 181 ? 26.315 3.273 -4.618 1.00 92.12 181 ALA A O 1
ATOM 1400 N N . ARG A 1 182 ? 27.180 1.277 -5.146 1.00 93.50 182 ARG A N 1
ATOM 1401 C CA . ARG A 1 182 ? 27.906 1.776 -6.317 1.00 93.50 182 ARG A CA 1
ATOM 1402 C C . ARG A 1 182 ? 26.958 1.791 -7.511 1.00 93.50 182 ARG A C 1
ATOM 1404 O O . ARG A 1 182 ? 26.187 0.852 -7.680 1.00 93.50 182 ARG A O 1
ATOM 1411 N N . GLN A 1 183 ? 27.064 2.821 -8.350 1.00 97.06 183 GLN A N 1
ATOM 1412 C CA . GLN A 1 183 ? 26.298 2.891 -9.588 1.00 97.06 183 GLN A CA 1
ATOM 1413 C C . GLN A 1 183 ? 26.547 1.652 -10.465 1.00 97.06 183 GLN A C 1
ATOM 1415 O O . GLN A 1 183 ? 27.699 1.313 -10.755 1.00 97.06 183 GLN A O 1
ATOM 1420 N N . ASP A 1 184 ? 25.460 1.010 -10.883 1.00 97.50 184 ASP A N 1
ATOM 1421 C CA . ASP A 1 184 ? 25.425 -0.156 -11.760 1.00 97.50 184 ASP A CA 1
ATOM 1422 C C . ASP A 1 184 ? 24.095 -0.166 -12.531 1.00 97.50 184 ASP A C 1
ATOM 1424 O O . ASP A 1 184 ? 23.067 -0.635 -12.044 1.00 97.50 184 ASP A O 1
ATOM 1428 N N . HIS A 1 185 ? 24.111 0.373 -13.750 1.00 96.06 185 HIS A N 1
ATOM 1429 C CA . HIS A 1 185 ? 22.913 0.494 -14.586 1.00 96.06 185 HIS A CA 1
ATOM 1430 C C . HIS A 1 185 ? 22.322 -0.855 -15.010 1.00 96.06 185 HIS A C 1
ATOM 1432 O O . HIS A 1 185 ? 21.106 -0.970 -15.178 1.00 96.06 185 HIS A O 1
ATOM 1438 N N . ALA A 1 186 ? 23.163 -1.880 -15.182 1.00 95.12 186 ALA A N 1
ATOM 1439 C CA . ALA A 1 186 ? 22.694 -3.202 -15.574 1.00 95.12 186 ALA A CA 1
ATOM 1440 C C . ALA A 1 186 ? 21.919 -3.843 -14.419 1.00 95.12 186 ALA A C 1
ATOM 1442 O O . ALA A 1 186 ? 20.804 -4.326 -14.608 1.00 95.12 186 ALA A O 1
ATOM 1443 N N . LEU A 1 187 ? 22.466 -3.775 -13.202 1.00 96.62 187 LEU A N 1
ATOM 1444 C CA . LEU A 1 187 ? 21.778 -4.260 -12.012 1.00 96.62 187 LEU A CA 1
ATOM 1445 C C . LEU A 1 187 ? 20.528 -3.430 -11.688 1.00 96.62 187 LEU A C 1
ATOM 1447 O O . LEU A 1 187 ? 19.494 -4.004 -11.347 1.00 96.62 187 LEU A O 1
ATOM 1451 N N . ALA A 1 188 ? 20.592 -2.106 -11.848 1.00 97.81 188 ALA A N 1
ATOM 1452 C CA . ALA A 1 188 ? 19.447 -1.216 -11.667 1.00 97.81 188 ALA A CA 1
ATOM 1453 C C . ALA A 1 188 ? 18.274 -1.613 -12.577 1.00 97.81 188 ALA A C 1
ATOM 1455 O O . ALA A 1 188 ? 17.162 -1.806 -12.088 1.00 97.81 188 ALA A O 1
ATOM 1456 N N . SER A 1 189 ? 18.535 -1.820 -13.872 1.00 96.62 189 SER A N 1
ATOM 1457 C CA . SER A 1 189 ? 17.513 -2.223 -14.852 1.00 96.62 189 SER A CA 1
ATOM 1458 C C . SER A 1 189 ? 16.823 -3.530 -14.451 1.00 96.62 189 SER A C 1
ATOM 1460 O O . SER A 1 189 ? 15.608 -3.659 -14.560 1.00 96.62 189 SER A O 1
ATOM 1462 N N . ARG A 1 190 ? 17.576 -4.489 -13.903 1.00 97.44 190 ARG A N 1
ATOM 1463 C CA . ARG A 1 190 ? 17.012 -5.761 -13.430 1.00 97.44 190 ARG A CA 1
ATOM 1464 C C . ARG A 1 190 ? 16.115 -5.588 -12.202 1.00 97.44 190 ARG A C 1
ATOM 1466 O O . ARG A 1 190 ? 15.072 -6.233 -12.116 1.00 97.44 190 ARG A O 1
ATOM 1473 N N . TRP A 1 191 ? 16.490 -4.727 -11.254 1.00 98.12 191 TRP A N 1
ATOM 1474 C CA . TRP A 1 191 ? 15.629 -4.392 -10.111 1.00 98.12 191 TRP A CA 1
ATOM 1475 C C . TRP A 1 191 ? 14.362 -3.645 -10.539 1.00 98.12 191 TRP A C 1
ATOM 1477 O O . TRP A 1 191 ? 13.284 -3.934 -10.019 1.00 98.12 191 TRP A O 1
ATOM 1487 N N . LEU A 1 192 ? 14.472 -2.753 -11.528 1.00 98.38 192 LEU A N 1
ATOM 1488 C CA . LEU A 1 192 ? 13.333 -2.052 -12.118 1.00 98.38 192 LEU A CA 1
ATOM 1489 C C . LEU A 1 192 ? 12.346 -3.026 -12.772 1.00 98.38 192 LEU A C 1
ATOM 1491 O O . LEU A 1 192 ? 11.141 -2.943 -12.530 1.00 98.38 192 LEU A O 1
ATOM 1495 N N . GLU A 1 193 ? 12.852 -3.983 -13.554 1.00 96.69 193 GLU A N 1
ATOM 1496 C CA . GLU A 1 193 ? 12.035 -5.039 -14.158 1.00 96.69 193 GLU A CA 1
ATOM 1497 C C . GLU A 1 193 ? 11.339 -5.891 -13.093 1.00 96.69 193 GLU A C 1
ATOM 1499 O O . GLU A 1 193 ? 10.143 -6.151 -13.213 1.00 96.69 193 GLU A O 1
ATOM 1504 N N . ARG A 1 194 ? 12.038 -6.277 -12.017 1.00 97.06 194 ARG A N 1
ATOM 1505 C CA . ARG A 1 194 ? 11.433 -7.056 -10.925 1.00 97.06 194 ARG A CA 1
ATOM 1506 C C . ARG A 1 194 ? 10.309 -6.291 -10.220 1.00 97.06 194 ARG A C 1
ATOM 1508 O O . ARG A 1 194 ? 9.218 -6.838 -10.092 1.00 97.06 194 ARG A O 1
ATOM 1515 N N . SER A 1 195 ? 10.536 -5.024 -9.868 1.00 97.12 195 SER A N 1
ATOM 1516 C CA . SER A 1 195 ? 9.500 -4.162 -9.276 1.00 97.12 195 SER A CA 1
ATOM 1517 C C . SER A 1 195 ? 8.296 -3.989 -10.215 1.00 97.12 195 SER A C 1
ATOM 1519 O O . SER A 1 195 ? 7.141 -4.077 -9.793 1.00 97.12 195 SER A O 1
ATOM 1521 N N . SER A 1 196 ? 8.553 -3.844 -11.521 1.00 96.75 196 SER A N 1
ATOM 1522 C CA . SER A 1 196 ? 7.513 -3.746 -12.554 1.00 96.75 196 SER A CA 1
ATOM 1523 C C . SER A 1 196 ? 6.691 -5.030 -12.684 1.00 96.75 196 SER A C 1
ATOM 1525 O O . SER A 1 196 ? 5.469 -4.971 -12.846 1.00 96.75 196 SER A O 1
ATOM 1527 N N . VAL A 1 197 ? 7.343 -6.195 -12.579 1.00 96.12 197 VAL A N 1
ATOM 1528 C CA . VAL A 1 197 ? 6.688 -7.511 -12.542 1.00 96.12 197 VAL A CA 1
ATOM 1529 C C . VAL A 1 197 ? 5.873 -7.678 -11.265 1.00 96.12 197 VAL A C 1
ATOM 1531 O O . VAL A 1 197 ? 4.751 -8.168 -11.336 1.00 96.12 197 VAL A O 1
ATOM 1534 N N . HIS A 1 198 ? 6.348 -7.197 -10.116 1.00 93.62 198 HIS A N 1
ATOM 1535 C CA . HIS A 1 198 ? 5.532 -7.154 -8.900 1.00 93.62 198 HIS A CA 1
ATOM 1536 C C . HIS A 1 198 ? 4.435 -6.081 -8.921 1.00 93.62 198 HIS A C 1
ATOM 1538 O O . HIS A 1 198 ? 3.608 -6.023 -8.013 1.00 93.62 198 HIS A O 1
ATOM 1544 N N . GLY A 1 199 ? 4.348 -5.324 -10.014 1.00 90.38 199 GLY A N 1
ATOM 1545 C CA . GLY A 1 199 ? 3.193 -4.517 -10.364 1.00 90.38 199 GLY A CA 1
ATOM 1546 C C . GLY A 1 199 ? 3.333 -3.036 -10.035 1.00 90.38 199 GLY A C 1
ATOM 1547 O O . GLY A 1 199 ? 2.399 -2.287 -10.301 1.00 90.38 199 GLY A O 1
ATOM 1548 N N . TYR A 1 200 ? 4.461 -2.588 -9.478 1.00 91.94 200 TYR A N 1
ATOM 1549 C CA . TYR A 1 200 ? 4.572 -1.212 -9.001 1.00 91.94 200 TYR A CA 1
ATOM 1550 C C . TYR A 1 200 ? 4.388 -0.194 -10.140 1.00 91.94 200 TYR A C 1
ATOM 1552 O O . TYR A 1 200 ? 5.179 -0.211 -11.089 1.00 91.94 200 TYR A O 1
ATOM 1560 N N . PRO A 1 201 ? 3.371 0.691 -10.084 1.00 90.69 201 PRO A N 1
ATOM 1561 C CA . PRO A 1 201 ? 3.025 1.542 -11.221 1.00 90.69 201 PRO A CA 1
ATOM 1562 C C . PRO A 1 201 ? 4.147 2.499 -11.628 1.00 90.69 201 PRO A C 1
ATOM 1564 O O . PRO A 1 201 ? 4.366 2.731 -12.815 1.00 90.69 201 PRO A O 1
ATOM 1567 N N . GLU A 1 202 ? 4.877 3.037 -10.657 1.00 93.38 202 GLU A N 1
ATOM 1568 C CA . GLU A 1 202 ? 6.000 3.940 -10.874 1.00 93.38 202 GLU A CA 1
ATOM 1569 C C . GLU A 1 202 ? 7.176 3.208 -11.532 1.00 93.38 202 GLU A C 1
ATOM 1571 O O . GLU A 1 202 ? 7.763 3.742 -12.472 1.00 93.38 202 GLU A O 1
ATOM 1576 N N . ALA A 1 203 ? 7.466 1.966 -11.123 1.00 96.75 203 ALA A N 1
ATOM 1577 C CA . ALA A 1 203 ? 8.463 1.136 -11.802 1.00 96.75 203 ALA A CA 1
ATOM 1578 C C . ALA A 1 203 ? 8.051 0.822 -13.242 1.00 96.75 203 ALA A C 1
ATOM 1580 O O . ALA A 1 203 ? 8.860 0.957 -14.154 1.00 96.75 203 ALA A O 1
ATOM 1581 N N . GLN A 1 204 ? 6.786 0.456 -13.465 1.00 96.50 204 GLN A N 1
ATOM 1582 C CA . GLN A 1 204 ? 6.287 0.159 -14.807 1.00 96.50 204 GLN A CA 1
ATOM 1583 C C . GLN A 1 204 ? 6.368 1.386 -15.722 1.00 96.50 204 GLN A C 1
ATOM 1585 O O . GLN A 1 204 ? 6.763 1.257 -16.880 1.00 96.50 204 GLN A O 1
ATOM 1590 N N . LYS A 1 205 ? 6.042 2.577 -15.204 1.00 96.31 205 LYS A N 1
ATOM 1591 C CA . LYS A 1 205 ? 6.162 3.838 -15.942 1.00 96.31 205 LYS A CA 1
ATOM 1592 C C . LYS A 1 205 ? 7.613 4.118 -16.331 1.00 96.31 205 LYS A C 1
ATOM 1594 O O . LYS A 1 205 ? 7.887 4.342 -17.505 1.00 96.31 205 LYS A O 1
ATOM 1599 N N . GLU A 1 206 ? 8.520 4.070 -15.363 1.00 97.94 206 GLU A N 1
ATOM 1600 C CA . GLU A 1 206 ? 9.952 4.277 -15.585 1.00 97.94 206 GLU A CA 1
ATOM 1601 C C . GLU A 1 206 ? 10.510 3.259 -16.598 1.00 97.94 206 GLU A C 1
ATOM 1603 O O . GLU A 1 206 ? 11.258 3.615 -17.505 1.00 97.94 206 GLU A O 1
ATOM 1608 N N . LEU A 1 207 ? 10.091 1.993 -16.510 1.00 97.94 207 LEU A N 1
ATOM 1609 C CA . LEU A 1 207 ? 10.509 0.943 -17.439 1.00 97.94 207 LEU A CA 1
ATOM 1610 C C . LEU A 1 207 ? 10.009 1.197 -18.871 1.00 97.94 207 LEU A C 1
ATOM 1612 O O . LEU A 1 207 ? 10.743 0.962 -19.832 1.00 97.94 207 LEU A O 1
ATOM 1616 N N . ILE A 1 208 ? 8.774 1.686 -19.032 1.00 97.69 208 ILE A N 1
ATOM 1617 C CA . ILE A 1 208 ? 8.237 2.091 -20.340 1.00 97.69 208 ILE A CA 1
ATOM 1618 C C . ILE A 1 208 ? 9.053 3.249 -20.912 1.00 97.69 208 ILE A C 1
ATOM 1620 O O . ILE A 1 208 ? 9.463 3.163 -22.069 1.00 97.69 208 ILE A O 1
ATOM 1624 N N . GLU A 1 209 ? 9.315 4.288 -20.114 1.00 96.69 209 GLU A N 1
ATOM 1625 C CA . GLU A 1 209 ? 10.097 5.458 -20.531 1.00 96.69 209 GLU A CA 1
ATOM 1626 C C . GLU A 1 209 ? 11.492 5.033 -21.017 1.00 96.69 209 GLU A C 1
ATOM 1628 O O . GLU A 1 209 ? 11.893 5.386 -22.128 1.00 96.69 209 GLU A O 1
ATOM 1633 N N . GLN A 1 210 ? 12.182 4.158 -20.277 1.00 96.31 210 GLN A N 1
ATOM 1634 C CA . GLN A 1 210 ? 13.485 3.629 -20.693 1.00 96.31 210 GLN A CA 1
ATOM 1635 C C . GLN A 1 210 ? 13.422 2.844 -22.010 1.00 96.31 210 GLN A C 1
ATOM 1637 O O . GLN A 1 210 ? 14.308 2.986 -22.857 1.00 96.31 210 GLN A O 1
ATOM 1642 N N . TYR A 1 211 ? 12.386 2.029 -22.229 1.00 97.56 211 TYR A N 1
ATOM 1643 C CA . TYR A 1 211 ? 12.231 1.326 -23.503 1.00 97.56 211 TYR A CA 1
ATOM 1644 C C . TYR A 1 211 ? 11.917 2.275 -24.664 1.00 97.56 211 TYR A C 1
ATOM 1646 O O . TYR A 1 211 ? 12.427 2.057 -25.766 1.00 97.56 211 TYR A O 1
ATOM 1654 N N . GLU A 1 212 ? 11.116 3.321 -24.450 1.00 96.31 212 GLU A N 1
ATOM 1655 C CA . GLU A 1 212 ? 10.853 4.339 -25.471 1.00 96.31 212 GLU A CA 1
ATOM 1656 C C . GLU A 1 212 ? 12.128 5.107 -25.846 1.00 96.31 212 GLU A C 1
ATOM 1658 O O . GLU A 1 212 ? 12.419 5.253 -27.036 1.00 96.31 212 GLU A O 1
ATOM 1663 N N . GLU A 1 213 ? 12.923 5.528 -24.859 1.00 95.31 213 GLU A N 1
ATOM 1664 C CA . GLU A 1 213 ? 14.200 6.225 -25.072 1.00 95.31 213 GLU A CA 1
ATOM 1665 C C . GLU A 1 213 ? 15.215 5.369 -25.838 1.00 95.31 213 GLU A C 1
ATOM 1667 O O . GLU A 1 213 ? 15.936 5.863 -26.707 1.00 95.31 213 GLU A O 1
ATOM 1672 N N . GLN A 1 214 ? 15.237 4.063 -25.570 1.00 95.50 214 GLN A N 1
ATOM 1673 C CA . GLN A 1 214 ? 16.077 3.095 -26.281 1.00 95.50 214 GLN A CA 1
ATOM 1674 C C . GLN A 1 214 ? 15.542 2.744 -27.682 1.00 95.50 214 GLN A C 1
ATOM 1676 O O . GLN A 1 214 ? 16.185 1.995 -28.420 1.00 95.50 214 GLN A O 1
ATOM 1681 N N . GLY A 1 215 ? 14.356 3.235 -28.062 1.00 96.19 215 GLY A N 1
ATOM 1682 C CA . GLY A 1 215 ? 13.681 2.870 -29.309 1.00 96.19 215 GLY A CA 1
ATOM 1683 C C . GLY A 1 215 ? 13.136 1.436 -29.324 1.00 96.19 215 GLY A C 1
ATOM 1684 O O . GLY A 1 215 ? 12.749 0.929 -30.381 1.00 96.19 215 GLY A O 1
ATOM 1685 N N . ASN A 1 216 ? 13.070 0.768 -28.170 1.00 97.62 216 ASN A N 1
ATOM 1686 C CA . ASN A 1 216 ? 12.501 -0.566 -28.017 1.00 97.62 216 ASN A CA 1
ATOM 1687 C C . ASN A 1 216 ? 10.967 -0.499 -27.930 1.00 97.62 216 ASN A C 1
ATOM 1689 O O . ASN A 1 216 ? 10.347 -0.807 -26.910 1.00 97.62 216 ASN A O 1
ATOM 1693 N N . LEU A 1 217 ? 10.344 -0.114 -29.047 1.00 97.94 217 LEU A N 1
ATOM 1694 C CA . LEU A 1 217 ? 8.895 0.084 -29.131 1.00 97.94 217 LEU A CA 1
ATOM 1695 C C . LEU A 1 217 ? 8.094 -1.199 -28.861 1.00 97.94 217 LEU A C 1
ATOM 1697 O O . LEU A 1 217 ? 6.965 -1.119 -28.396 1.00 97.94 217 LEU A O 1
ATOM 1701 N N . VAL A 1 218 ? 8.670 -2.381 -29.116 1.00 98.44 218 VAL A N 1
ATOM 1702 C CA . VAL A 1 218 ? 8.035 -3.682 -28.830 1.00 98.44 218 VAL A CA 1
ATOM 1703 C C . VAL A 1 218 ? 7.830 -3.867 -27.326 1.00 98.44 218 VAL A C 1
ATOM 1705 O O . VAL A 1 218 ? 6.738 -4.238 -26.891 1.00 98.44 218 VAL A O 1
ATOM 1708 N N . ALA A 1 219 ? 8.868 -3.605 -26.527 1.00 97.94 219 ALA A N 1
ATOM 1709 C CA . ALA A 1 219 ? 8.799 -3.743 -25.077 1.00 97.94 219 ALA A CA 1
ATOM 1710 C C . ALA A 1 219 ? 7.964 -2.630 -24.436 1.00 97.94 219 ALA A C 1
ATOM 1712 O O . ALA A 1 219 ? 7.110 -2.941 -23.604 1.00 97.94 219 ALA A O 1
ATOM 1713 N N . ALA A 1 220 ? 8.148 -1.378 -24.875 1.00 98.06 220 ALA A N 1
ATOM 1714 C CA . ALA A 1 220 ? 7.333 -0.249 -24.430 1.00 98.06 220 ALA A CA 1
ATOM 1715 C C . ALA A 1 220 ? 5.842 -0.536 -24.657 1.00 98.06 220 ALA A C 1
ATOM 1717 O O . ALA A 1 220 ? 5.058 -0.496 -23.715 1.00 98.06 220 ALA A O 1
ATOM 1718 N N . TYR A 1 221 ? 5.467 -0.956 -25.871 1.00 98.19 221 TYR A N 1
ATOM 1719 C CA . TYR A 1 221 ? 4.085 -1.282 -26.222 1.00 98.19 221 TYR A CA 1
ATOM 1720 C C . TYR A 1 221 ? 3.478 -2.358 -25.316 1.00 98.19 221 TYR A C 1
ATOM 1722 O O . TYR A 1 221 ? 2.374 -2.182 -24.796 1.00 98.19 221 TYR A O 1
ATOM 1730 N N . ALA A 1 222 ? 4.202 -3.457 -25.090 1.00 97.44 222 ALA A N 1
ATOM 1731 C CA . ALA A 1 222 ? 3.723 -4.547 -24.250 1.00 97.44 222 ALA A CA 1
ATOM 1732 C C . ALA A 1 222 ? 3.480 -4.097 -22.799 1.00 97.44 222 ALA A C 1
ATOM 1734 O O . ALA A 1 222 ? 2.423 -4.386 -22.238 1.00 97.44 222 ALA A O 1
ATOM 1735 N N . TRP A 1 223 ? 4.415 -3.349 -22.207 1.00 97.19 223 TRP A N 1
ATOM 1736 C CA . TRP A 1 223 ? 4.272 -2.826 -20.845 1.00 97.19 223 TRP A CA 1
ATOM 1737 C C . TRP A 1 223 ? 3.197 -1.742 -20.732 1.00 97.19 223 TRP A C 1
ATOM 1739 O O . TRP A 1 223 ? 2.436 -1.742 -19.765 1.00 97.19 223 TRP A O 1
ATOM 1749 N N . THR A 1 224 ? 3.037 -0.882 -21.742 1.00 96.69 224 THR A N 1
ATOM 1750 C CA . THR A 1 224 ? 1.926 0.081 -21.789 1.00 96.69 224 THR A CA 1
ATOM 1751 C C . THR A 1 224 ? 0.571 -0.629 -21.751 1.00 96.69 224 THR A C 1
ATOM 1753 O O . THR A 1 224 ? -0.335 -0.175 -21.055 1.00 96.69 224 THR A O 1
ATOM 1756 N N . LYS A 1 225 ? 0.427 -1.781 -22.422 1.00 95.19 225 LYS A N 1
ATOM 1757 C CA . LYS A 1 225 ? -0.791 -2.602 -22.316 1.00 95.19 225 LYS A CA 1
ATOM 1758 C C . LYS A 1 225 ? -0.982 -3.239 -20.939 1.00 95.19 225 LYS A C 1
ATOM 1760 O O . LYS A 1 225 ? -2.120 -3.393 -20.515 1.00 95.19 225 LYS A O 1
ATOM 1765 N N . ILE A 1 226 ? 0.092 -3.623 -20.245 1.00 93.75 226 ILE A N 1
ATOM 1766 C CA . ILE A 1 226 ? 0.006 -4.132 -18.864 1.00 93.75 226 ILE A CA 1
ATOM 1767 C C . ILE A 1 226 ? -0.536 -3.046 -17.921 1.00 93.75 226 ILE A C 1
ATOM 1769 O O . ILE A 1 226 ? -1.401 -3.327 -17.089 1.00 93.75 226 ILE A O 1
ATOM 1773 N N . MET A 1 227 ? -0.068 -1.804 -18.078 1.00 92.19 227 MET A N 1
ATOM 1774 C CA . MET A 1 227 ? -0.489 -0.661 -17.258 1.00 92.19 227 MET A CA 1
ATOM 1775 C C . MET A 1 227 ? -1.893 -0.139 -17.577 1.00 92.19 227 MET A C 1
ATOM 1777 O O . MET A 1 227 ? -2.514 0.496 -16.719 1.00 92.19 227 MET A O 1
ATOM 1781 N N . ALA A 1 228 ? -2.390 -0.381 -18.793 1.00 90.25 228 ALA A N 1
ATOM 1782 C CA . ALA A 1 228 ? -3.684 0.107 -19.261 1.00 90.25 228 ALA A CA 1
ATOM 1783 C C . ALA A 1 228 ? -4.807 -0.179 -18.252 1.00 90.25 228 ALA A C 1
ATOM 1785 O O . ALA A 1 228 ? -4.906 -1.269 -17.675 1.00 90.25 228 ALA A O 1
ATOM 1786 N N . LYS A 1 229 ? -5.653 0.824 -17.997 1.00 80.31 229 LYS A N 1
ATOM 1787 C CA . LYS A 1 229 ? -6.844 0.679 -17.152 1.00 80.31 229 LYS A CA 1
ATOM 1788 C C . LYS A 1 229 ? -7.986 0.168 -18.017 1.00 80.31 229 LYS A C 1
ATOM 1790 O O . LYS A 1 229 ? -8.304 0.803 -19.013 1.00 80.31 229 LYS A O 1
ATOM 1795 N N . ASP A 1 230 ? -8.605 -0.934 -17.605 1.00 78.50 230 ASP A N 1
ATOM 1796 C CA . ASP A 1 230 ? -9.746 -1.532 -18.304 1.00 78.50 230 ASP A CA 1
ATOM 1797 C C . ASP A 1 230 ? -9.497 -1.632 -19.825 1.00 78.50 230 ASP A C 1
ATOM 1799 O O . ASP A 1 230 ? -8.476 -2.191 -20.230 1.00 78.50 230 ASP A O 1
ATOM 1803 N N . ASP A 1 231 ? -10.383 -1.060 -20.642 1.00 74.56 231 ASP A N 1
ATOM 1804 C CA . ASP A 1 231 ? -10.284 -1.036 -22.107 1.00 74.56 231 ASP A CA 1
ATOM 1805 C C . ASP A 1 231 ? -9.560 0.219 -22.663 1.00 74.56 231 ASP A C 1
ATOM 1807 O O . ASP A 1 231 ? -9.619 0.481 -23.866 1.00 74.56 231 ASP A O 1
ATOM 1811 N N . ASP A 1 232 ? -8.881 1.026 -21.831 1.00 85.50 232 ASP A N 1
ATOM 1812 C CA . ASP A 1 232 ? -8.142 2.215 -22.289 1.00 85.50 232 ASP A CA 1
ATOM 1813 C C . ASP A 1 232 ? -6.832 1.835 -22.996 1.00 85.50 232 ASP A C 1
ATOM 1815 O O . ASP A 1 232 ? -5.774 1.672 -22.384 1.00 85.50 232 ASP A O 1
ATOM 1819 N N . SER A 1 233 ? -6.903 1.728 -24.322 1.00 88.50 233 SER A N 1
ATOM 1820 C CA . SER A 1 233 ? -5.759 1.447 -25.189 1.00 88.50 233 SER A CA 1
ATOM 1821 C C . SER A 1 233 ? -5.052 2.697 -25.717 1.00 88.50 233 SER A C 1
ATOM 1823 O O . SER A 1 233 ? -4.121 2.556 -26.508 1.00 88.50 233 SER A O 1
ATOM 1825 N N . THR A 1 234 ? -5.425 3.909 -25.286 1.00 93.69 234 THR A N 1
ATOM 1826 C CA . THR A 1 234 ? -4.997 5.172 -25.923 1.00 93.69 234 THR A CA 1
ATOM 1827 C C . THR A 1 234 ? -3.475 5.301 -26.028 1.00 93.69 234 THR A C 1
ATOM 1829 O O . THR A 1 234 ? -2.938 5.572 -27.105 1.00 93.69 234 THR A O 1
ATOM 1832 N N . ALA A 1 235 ? -2.757 5.069 -24.925 1.00 92.56 235 ALA A N 1
ATOM 1833 C CA . ALA A 1 235 ? -1.296 5.159 -24.897 1.00 92.56 235 ALA A CA 1
ATOM 1834 C C . ALA A 1 235 ? -0.630 4.062 -25.750 1.00 92.56 235 ALA A C 1
ATOM 1836 O O . ALA A 1 235 ? 0.320 4.324 -26.489 1.00 92.56 235 ALA A O 1
ATOM 1837 N N . ALA A 1 236 ? -1.169 2.841 -25.708 1.00 94.56 236 ALA A N 1
ATOM 1838 C CA . ALA A 1 236 ? -0.670 1.729 -26.508 1.00 94.56 236 ALA A CA 1
ATOM 1839 C C . ALA A 1 236 ? -0.915 1.963 -28.013 1.00 94.56 236 ALA A C 1
ATOM 1841 O O . ALA A 1 236 ? -0.062 1.649 -28.842 1.00 94.56 236 ALA A O 1
ATOM 1842 N N . ASP A 1 237 ? -2.050 2.555 -28.387 1.00 95.12 237 ASP A N 1
ATOM 1843 C CA . ASP A 1 237 ? -2.373 2.881 -29.776 1.00 95.12 237 ASP A CA 1
ATOM 1844 C C . ASP A 1 237 ? -1.488 4.006 -30.319 1.00 95.12 237 ASP A C 1
ATOM 1846 O O . ASP A 1 237 ? -1.051 3.936 -31.469 1.00 95.12 237 ASP A O 1
ATOM 1850 N N . ALA A 1 238 ? -1.129 4.991 -29.489 1.00 95.69 238 ALA A N 1
ATOM 1851 C CA . ALA A 1 238 ? -0.153 6.013 -29.861 1.00 95.69 238 ALA A CA 1
ATOM 1852 C C . ALA A 1 238 ? 1.212 5.397 -30.220 1.00 95.69 238 ALA A C 1
ATOM 1854 O O . ALA A 1 238 ? 1.812 5.780 -31.227 1.00 95.69 238 ALA A O 1
ATOM 1855 N N . LEU A 1 239 ? 1.673 4.398 -29.460 1.00 96.12 239 LEU A N 1
ATOM 1856 C CA . LEU A 1 239 ? 2.887 3.642 -29.776 1.00 96.12 239 LEU A CA 1
ATOM 1857 C C . LEU A 1 239 ? 2.777 2.882 -31.104 1.00 96.12 239 LEU A C 1
ATOM 1859 O O . LEU A 1 239 ? 3.693 2.973 -31.924 1.00 96.12 239 LEU A O 1
ATOM 1863 N N . LYS A 1 240 ? 1.643 2.218 -31.378 1.00 96.56 240 LYS A N 1
ATOM 1864 C CA . LYS A 1 240 ? 1.430 1.490 -32.647 1.00 96.56 240 LYS A CA 1
ATOM 1865 C C . LYS A 1 240 ? 1.646 2.362 -33.881 1.00 96.56 240 LYS A C 1
ATOM 1867 O O . LYS A 1 240 ? 2.161 1.864 -34.876 1.00 96.56 240 LYS A O 1
ATOM 1872 N N . THR A 1 241 ? 1.289 3.650 -33.832 1.00 97.25 241 THR A N 1
ATOM 1873 C CA . THR A 1 241 ? 1.474 4.568 -34.978 1.00 97.25 241 THR A CA 1
ATOM 1874 C C . THR A 1 241 ? 2.936 4.736 -35.401 1.00 97.25 241 THR A C 1
ATOM 1876 O O . THR A 1 241 ? 3.206 5.121 -36.537 1.00 97.25 241 THR A O 1
ATOM 1879 N N . LYS A 1 242 ? 3.879 4.420 -34.504 1.00 97.06 242 LYS A N 1
ATOM 1880 C CA . LYS A 1 242 ? 5.329 4.489 -34.722 1.00 97.06 242 LYS A CA 1
ATOM 1881 C C . LYS A 1 242 ? 5.950 3.116 -35.023 1.00 97.06 242 LYS A C 1
ATOM 1883 O O . LYS A 1 242 ? 7.160 3.031 -35.217 1.00 97.06 242 LYS A O 1
ATOM 1888 N N . MET A 1 243 ? 5.155 2.044 -35.034 1.00 98.12 243 MET A N 1
ATOM 1889 C CA . MET A 1 243 ? 5.619 0.656 -35.125 1.00 98.12 243 MET A CA 1
ATOM 1890 C C . MET A 1 243 ? 5.278 0.019 -36.473 1.00 98.12 243 MET A C 1
ATOM 1892 O O . MET A 1 243 ? 4.285 0.341 -37.122 1.00 98.12 243 MET A O 1
ATOM 1896 N N . THR A 1 244 ? 6.087 -0.955 -36.880 1.00 98.44 244 THR A N 1
ATOM 1897 C CA . THR A 1 244 ? 5.768 -1.844 -38.006 1.00 98.44 244 THR A CA 1
ATOM 1898 C C . THR A 1 244 ? 4.771 -2.930 -37.595 1.00 98.44 244 THR A C 1
ATOM 1900 O O . THR A 1 244 ? 4.658 -3.278 -36.421 1.00 98.44 244 THR A O 1
ATOM 1903 N N . ALA A 1 245 ? 4.098 -3.549 -38.572 1.00 98.06 245 ALA A N 1
ATOM 1904 C CA . ALA A 1 245 ? 3.194 -4.674 -38.313 1.00 98.06 245 ALA A CA 1
ATOM 1905 C C . ALA A 1 245 ? 3.884 -5.849 -37.588 1.00 98.06 245 ALA A C 1
ATOM 1907 O O . ALA A 1 245 ? 3.275 -6.475 -36.724 1.00 98.06 245 ALA A O 1
ATOM 1908 N N . ALA A 1 246 ? 5.160 -6.114 -37.898 1.00 98.19 246 ALA A N 1
ATOM 1909 C CA . ALA A 1 246 ? 5.950 -7.138 -37.215 1.00 98.19 246 ALA A CA 1
ATOM 1910 C C . ALA A 1 246 ? 6.198 -6.775 -35.742 1.00 98.19 246 ALA A C 1
ATOM 1912 O O . ALA A 1 246 ? 5.927 -7.583 -34.862 1.00 98.19 246 ALA A O 1
ATOM 1913 N N . GLN A 1 247 ? 6.608 -5.532 -35.461 1.00 98.31 247 GLN A N 1
ATOM 1914 C CA . GLN A 1 247 ? 6.803 -5.061 -34.086 1.00 98.31 247 GLN A CA 1
ATOM 1915 C C . GLN A 1 247 ? 5.506 -5.090 -33.269 1.00 98.31 247 GLN A C 1
ATOM 1917 O O . GLN A 1 247 ? 5.543 -5.392 -32.080 1.00 98.31 247 GLN A O 1
ATOM 1922 N N . ILE A 1 248 ? 4.360 -4.787 -33.886 1.00 98.44 248 ILE A N 1
ATOM 1923 C CA . ILE A 1 248 ? 3.057 -4.892 -33.215 1.00 98.44 248 ILE A CA 1
ATOM 1924 C C . ILE A 1 248 ? 2.774 -6.354 -32.852 1.00 98.44 248 ILE A C 1
ATOM 1926 O O . ILE A 1 248 ? 2.408 -6.631 -31.714 1.00 98.44 248 ILE A O 1
ATOM 1930 N N . ALA A 1 249 ? 2.986 -7.295 -33.779 1.00 98.38 249 ALA A N 1
ATOM 1931 C CA . ALA A 1 249 ? 2.789 -8.720 -33.513 1.00 98.38 249 ALA A CA 1
ATOM 1932 C C . ALA A 1 249 ? 3.718 -9.243 -32.400 1.00 98.38 249 ALA A C 1
ATOM 1934 O O . ALA A 1 249 ? 3.262 -9.948 -31.498 1.00 98.38 249 ALA A O 1
ATOM 1935 N N . ASP A 1 250 ? 4.993 -8.850 -32.418 1.00 98.50 250 ASP A N 1
ATOM 1936 C CA . ASP A 1 250 ? 5.952 -9.197 -31.364 1.00 98.50 250 ASP A CA 1
ATOM 1937 C C . ASP A 1 250 ? 5.557 -8.582 -30.013 1.00 98.50 250 ASP A C 1
ATOM 1939 O O . ASP A 1 250 ? 5.671 -9.226 -28.969 1.00 98.50 250 ASP A O 1
ATOM 1943 N N . GLY A 1 251 ? 5.041 -7.352 -30.028 1.00 98.12 251 GLY A N 1
ATOM 1944 C CA . GLY A 1 251 ? 4.564 -6.653 -28.840 1.00 98.12 251 GLY A CA 1
ATOM 1945 C C . GLY A 1 251 ? 3.326 -7.310 -28.228 1.00 98.12 251 GLY A C 1
ATOM 1946 O O . GLY A 1 251 ? 3.256 -7.472 -27.014 1.00 98.12 251 GLY A O 1
ATOM 1947 N N . GLU A 1 252 ? 2.382 -7.764 -29.054 1.00 97.81 252 GLU A N 1
ATOM 1948 C CA . GLU A 1 252 ? 1.208 -8.532 -28.615 1.00 97.81 252 GLU A CA 1
ATOM 1949 C C . GLU A 1 252 ? 1.591 -9.882 -27.996 1.00 97.81 252 GLU A C 1
ATOM 1951 O O . GLU A 1 252 ? 1.054 -10.290 -26.958 1.00 97.81 252 GLU A O 1
ATOM 1956 N N . LYS A 1 253 ? 2.573 -10.562 -28.595 1.00 98.06 253 LYS A N 1
ATOM 1957 C CA . LYS A 1 253 ? 3.128 -11.795 -28.035 1.00 98.06 253 LYS A CA 1
ATOM 1958 C C . LYS A 1 253 ? 3.767 -11.533 -26.669 1.00 98.06 253 LYS A C 1
ATOM 1960 O O . LYS A 1 253 ? 3.432 -12.216 -25.703 1.00 98.06 253 LYS A O 1
ATOM 1965 N N . ARG A 1 254 ? 4.623 -10.511 -26.568 1.00 97.31 254 ARG A N 1
ATOM 1966 C CA . ARG A 1 254 ? 5.275 -10.128 -25.307 1.00 97.31 254 ARG A CA 1
ATOM 1967 C C . ARG A 1 254 ? 4.261 -9.712 -24.243 1.00 97.31 254 ARG A C 1
ATOM 1969 O O . ARG A 1 254 ? 4.410 -10.098 -23.092 1.00 97.31 254 ARG A O 1
ATOM 1976 N N . TYR A 1 255 ? 3.216 -8.972 -24.612 1.00 96.19 255 TYR A N 1
ATOM 1977 C CA . TYR A 1 255 ? 2.120 -8.633 -23.703 1.00 96.19 255 TYR A CA 1
ATOM 1978 C C . TYR A 1 255 ? 1.472 -9.892 -23.116 1.00 96.19 255 TYR A C 1
ATOM 1980 O O . TYR A 1 255 ? 1.280 -9.971 -21.907 1.00 96.19 255 TYR A O 1
ATOM 1988 N N . THR A 1 256 ? 1.197 -10.898 -23.950 1.00 95.81 256 THR A N 1
ATOM 1989 C CA . THR A 1 256 ? 0.606 -12.168 -23.501 1.00 95.81 256 THR A CA 1
ATOM 1990 C C . THR A 1 256 ? 1.521 -12.907 -22.519 1.00 95.81 256 THR A C 1
ATOM 1992 O O . THR A 1 256 ? 1.051 -13.433 -21.513 1.00 95.81 256 THR A O 1
ATOM 1995 N N . GLU A 1 257 ? 2.830 -12.923 -22.781 1.00 95.38 257 GLU A N 1
ATOM 1996 C CA . GLU A 1 257 ? 3.827 -13.516 -21.880 1.00 95.38 257 GLU A CA 1
ATOM 1997 C C . GLU A 1 257 ? 3.896 -12.765 -20.540 1.00 95.38 257 GLU A C 1
ATOM 1999 O O . GLU A 1 257 ? 3.850 -13.387 -19.478 1.00 95.38 257 GLU A O 1
ATOM 2004 N N . LEU A 1 258 ? 3.945 -11.430 -20.583 1.00 95.44 258 LEU A N 1
ATOM 2005 C CA . LEU A 1 258 ? 3.990 -10.573 -19.397 1.00 95.44 258 LEU A CA 1
ATOM 2006 C C . LEU A 1 258 ? 2.709 -10.664 -18.566 1.00 95.44 258 LEU A C 1
ATOM 2008 O O . LEU A 1 258 ? 2.786 -10.688 -17.343 1.00 95.44 258 LEU A O 1
ATOM 2012 N N . ALA A 1 259 ? 1.538 -10.772 -19.197 1.00 92.62 259 ALA A N 1
ATOM 2013 C CA . ALA A 1 259 ? 0.257 -10.859 -18.498 1.00 92.62 259 ALA A CA 1
ATOM 2014 C C . ALA A 1 259 ? 0.159 -12.086 -17.572 1.00 92.62 259 ALA A C 1
ATOM 2016 O O . ALA A 1 259 ? -0.596 -12.060 -16.603 1.00 92.62 259 ALA A O 1
ATOM 2017 N N . GLY A 1 260 ? 0.929 -13.147 -17.845 1.00 91.69 260 GLY A N 1
ATOM 2018 C CA . GLY A 1 260 ? 1.045 -14.316 -16.968 1.00 91.69 260 GLY A CA 1
ATOM 2019 C C . GLY A 1 260 ? 2.109 -14.198 -15.868 1.00 91.69 260 GLY A C 1
ATOM 2020 O O . GLY A 1 260 ? 2.134 -15.039 -14.973 1.00 91.69 260 GLY A O 1
ATOM 2021 N N . GLN A 1 261 ? 2.992 -13.198 -15.935 1.00 93.31 261 GLN A N 1
ATOM 2022 C CA . GLN A 1 261 ? 4.111 -13.006 -15.002 1.00 93.31 261 GLN A CA 1
ATOM 2023 C C . GLN A 1 261 ? 3.872 -11.852 -14.033 1.00 93.31 261 GLN A C 1
ATOM 2025 O O . GLN A 1 261 ? 4.234 -11.949 -12.864 1.00 93.31 261 GLN A O 1
ATOM 2030 N N . VAL A 1 262 ? 3.278 -10.762 -14.522 1.00 94.25 262 VAL A N 1
ATOM 2031 C CA . VAL A 1 262 ? 3.033 -9.557 -13.733 1.00 94.25 262 VAL A CA 1
ATOM 2032 C C . VAL A 1 262 ? 1.977 -9.844 -12.669 1.00 94.25 262 VAL A C 1
ATOM 2034 O O . VAL A 1 262 ? 0.919 -10.411 -12.960 1.00 94.25 262 VAL A O 1
ATOM 2037 N N . THR A 1 263 ? 2.242 -9.424 -11.431 1.00 91.94 263 THR A N 1
ATOM 2038 C CA . THR A 1 263 ? 1.292 -9.502 -10.322 1.00 91.94 263 THR A CA 1
ATOM 2039 C C . THR A 1 263 ? -0.037 -8.884 -10.742 1.00 91.94 263 THR A C 1
ATOM 2041 O O . THR A 1 263 ? -0.121 -7.719 -11.128 1.00 91.94 263 THR A O 1
ATOM 2044 N N . SER A 1 264 ? -1.109 -9.675 -10.664 1.00 87.31 264 SER A N 1
ATOM 2045 C CA . SER A 1 264 ? -2.436 -9.197 -11.055 1.00 87.31 264 SER A CA 1
ATOM 2046 C C . SER A 1 264 ? -2.853 -7.973 -10.232 1.00 87.31 264 SER A C 1
ATOM 2048 O O . SER A 1 264 ? -2.600 -7.915 -9.026 1.00 87.31 264 SER A O 1
ATOM 2050 N N . LYS A 1 265 ? -3.613 -7.051 -10.837 1.00 82.06 265 LYS A N 1
ATOM 2051 C CA . LYS A 1 265 ? -4.188 -5.891 -10.127 1.00 82.06 265 LYS A CA 1
ATOM 2052 C C . LYS A 1 265 ? -4.946 -6.298 -8.858 1.00 82.06 265 LYS A C 1
ATOM 2054 O O . LYS A 1 265 ? -4.877 -5.616 -7.845 1.00 82.06 265 LYS A O 1
ATOM 2059 N N . LYS A 1 266 ? -5.632 -7.451 -8.875 1.00 83.62 266 LYS A N 1
ATOM 2060 C CA . LYS A 1 266 ? -6.324 -7.998 -7.696 1.00 83.62 266 LYS A CA 1
ATOM 2061 C C . LYS A 1 266 ? -5.360 -8.295 -6.543 1.00 83.62 266 LYS A C 1
ATOM 2063 O O . LYS A 1 266 ? -5.689 -7.973 -5.404 1.00 83.62 266 LYS A O 1
ATOM 2068 N N . ALA A 1 267 ? -4.224 -8.928 -6.836 1.00 85.25 267 ALA A N 1
ATOM 2069 C CA . ALA A 1 267 ? -3.204 -9.262 -5.846 1.00 85.25 267 ALA A CA 1
ATOM 2070 C C . ALA A 1 267 ? -2.509 -7.998 -5.323 1.00 85.25 267 ALA A C 1
ATOM 2072 O O . ALA A 1 267 ? -2.429 -7.825 -4.114 1.00 85.25 267 ALA A O 1
ATOM 2073 N N . MET A 1 268 ? -2.153 -7.066 -6.211 1.00 82.00 268 MET A N 1
ATOM 2074 C CA . MET A 1 268 ? -1.637 -5.753 -5.818 1.00 82.00 268 MET A CA 1
ATOM 2075 C C . MET A 1 268 ? -2.587 -5.002 -4.884 1.00 82.00 268 MET A C 1
ATOM 2077 O O . MET A 1 268 ? -2.182 -4.501 -3.842 1.00 82.00 268 MET A O 1
ATOM 2081 N N . PHE A 1 269 ? -3.876 -4.941 -5.229 1.00 80.88 269 PHE A N 1
ATOM 2082 C CA . PHE A 1 269 ? -4.861 -4.308 -4.361 1.00 80.88 269 PHE A CA 1
ATOM 2083 C C . PHE A 1 269 ? -5.042 -5.073 -3.053 1.00 80.88 269 PHE A C 1
ATOM 2085 O O . PHE A 1 269 ? -5.375 -4.460 -2.052 1.00 80.88 269 PHE A O 1
ATOM 2092 N N . ALA A 1 270 ? -4.879 -6.399 -3.032 1.00 80.81 270 ALA A N 1
ATOM 2093 C CA . ALA A 1 270 ? -4.925 -7.153 -1.782 1.00 80.81 270 ALA A CA 1
ATOM 2094 C C . ALA A 1 270 ? -3.768 -6.754 -0.862 1.00 80.81 270 ALA A C 1
ATOM 2096 O O . ALA A 1 270 ? -4.020 -6.488 0.304 1.00 80.81 270 ALA A O 1
ATOM 2097 N N . GLU A 1 271 ? -2.560 -6.629 -1.407 1.00 79.94 271 GLU A N 1
ATOM 2098 C CA . GLU A 1 271 ? -1.375 -6.169 -0.686 1.00 79.94 271 GLU A CA 1
ATOM 2099 C C . GLU A 1 271 ? -1.522 -4.724 -0.191 1.00 79.94 271 GLU A C 1
ATOM 2101 O O . GLU A 1 271 ? -1.437 -4.492 1.007 1.00 79.94 271 GLU A O 1
ATOM 2106 N N . ALA A 1 272 ? -1.871 -3.771 -1.064 1.00 80.50 272 ALA A N 1
ATOM 2107 C CA . ALA A 1 272 ? -2.102 -2.375 -0.668 1.00 80.50 272 ALA A CA 1
ATOM 2108 C C . ALA A 1 272 ? -3.211 -2.239 0.390 1.00 80.50 272 ALA A C 1
ATOM 2110 O O . ALA A 1 272 ? -3.169 -1.380 1.269 1.00 80.50 272 ALA A O 1
ATOM 2111 N N . ARG A 1 273 ? -4.215 -3.120 0.340 1.00 85.19 273 ARG A N 1
ATOM 2112 C CA . ARG A 1 273 ? -5.268 -3.150 1.351 1.00 85.19 273 ARG A CA 1
ATOM 2113 C C . ARG A 1 273 ? -4.778 -3.641 2.713 1.00 85.19 273 ARG A C 1
ATOM 2115 O O . ARG A 1 273 ? -5.392 -3.276 3.708 1.00 85.19 273 ARG A O 1
ATOM 2122 N N . GLU A 1 274 ? -3.717 -4.441 2.794 1.00 82.06 274 GLU A N 1
ATOM 2123 C CA . GLU A 1 274 ? -3.121 -4.805 4.087 1.00 82.06 274 GLU A CA 1
ATOM 2124 C C . GLU A 1 274 ? -2.555 -3.574 4.809 1.00 82.06 274 GLU A C 1
ATOM 2126 O O . GLU A 1 274 ? -2.741 -3.429 6.018 1.00 82.06 274 GLU A O 1
ATOM 2131 N N . GLU A 1 275 ? -1.963 -2.628 4.075 1.00 86.31 275 GLU A N 1
ATOM 2132 C CA . GLU A 1 275 ? -1.560 -1.333 4.642 1.00 86.31 275 GLU A CA 1
ATOM 2133 C C . GLU A 1 275 ? -2.755 -0.498 5.087 1.00 86.31 275 GLU A C 1
ATOM 2135 O O . GLU A 1 275 ? -2.723 0.107 6.162 1.00 86.31 275 GLU A O 1
ATOM 2140 N N . ASP A 1 276 ? -3.824 -0.473 4.287 1.00 91.94 276 ASP A N 1
ATOM 2141 C CA . ASP A 1 276 ? -5.028 0.274 4.642 1.00 91.94 276 ASP A CA 1
ATOM 2142 C C . ASP A 1 276 ? -5.652 -0.242 5.944 1.00 91.94 276 ASP A C 1
ATOM 2144 O O . ASP A 1 276 ? -6.104 0.575 6.749 1.00 91.94 276 ASP A O 1
ATOM 2148 N N . VAL A 1 277 ? -5.599 -1.553 6.226 1.00 95.25 277 VAL A N 1
ATOM 2149 C CA . VAL A 1 277 ? -6.020 -2.095 7.532 1.00 95.25 277 VAL A CA 1
ATOM 2150 C C . VAL A 1 277 ? -5.239 -1.440 8.667 1.00 95.25 277 VAL A C 1
ATOM 2152 O O . VAL A 1 277 ? -5.853 -1.010 9.645 1.00 95.25 277 VAL A O 1
ATOM 2155 N N . GLY A 1 278 ? -3.915 -1.315 8.543 1.00 95.56 278 GLY A N 1
ATOM 2156 C CA . GLY A 1 278 ? -3.092 -0.640 9.547 1.00 95.56 278 GLY A CA 1
ATOM 2157 C C . GLY A 1 278 ? -3.483 0.828 9.724 1.00 95.56 278 GLY A C 1
ATOM 2158 O O . GLY A 1 278 ? -3.706 1.282 10.845 1.00 95.56 278 GLY A O 1
ATOM 2159 N N . ARG A 1 279 ? -3.676 1.553 8.616 1.00 95.19 279 ARG A N 1
ATOM 2160 C CA . ARG A 1 279 ? -4.083 2.970 8.628 1.00 95.19 279 ARG A CA 1
ATOM 2161 C C . ARG A 1 279 ? -5.441 3.185 9.295 1.00 95.19 279 ARG A C 1
ATOM 2163 O O . ARG A 1 279 ? -5.580 4.096 10.101 1.00 95.19 279 ARG A O 1
ATOM 2170 N N . TYR A 1 280 ? -6.448 2.370 8.972 1.00 97.88 280 TYR A N 1
ATOM 2171 C CA . TYR A 1 280 ? -7.747 2.437 9.651 1.00 97.88 280 TYR A CA 1
ATOM 2172 C C . TYR A 1 280 ? -7.639 2.034 11.119 1.00 97.88 280 TYR A C 1
ATOM 2174 O O . TYR A 1 280 ? -8.279 2.648 11.965 1.00 97.88 280 TYR A O 1
ATOM 2182 N N . SER A 1 281 ? -6.826 1.026 11.437 1.00 97.75 281 SER A N 1
ATOM 2183 C CA . SER A 1 281 ? -6.651 0.571 12.817 1.00 97.75 281 SER A CA 1
ATOM 2184 C C . SER A 1 281 ? -6.017 1.648 13.692 1.00 97.75 281 SER A C 1
ATOM 2186 O O . SER A 1 281 ? -6.482 1.852 14.808 1.00 97.75 281 SER A O 1
ATOM 2188 N N . ALA A 1 282 ? -5.018 2.372 13.182 1.00 97.25 282 ALA A N 1
ATOM 2189 C CA . ALA A 1 282 ? -4.400 3.495 13.881 1.00 97.25 282 ALA A CA 1
ATOM 2190 C C . ALA A 1 282 ? -5.386 4.647 14.127 1.00 97.25 282 ALA A C 1
ATOM 2192 O O . ALA A 1 282 ? -5.564 5.055 15.271 1.00 97.25 282 ALA A O 1
ATOM 2193 N N . GLU A 1 283 ? -6.097 5.097 13.092 1.00 97.50 283 GLU A N 1
ATOM 2194 C CA . GLU A 1 283 ? -7.064 6.198 13.213 1.00 97.50 283 GLU A CA 1
ATOM 2195 C C . GLU A 1 283 ? -8.226 5.842 14.153 1.00 97.50 283 GLU A C 1
ATOM 2197 O O . GLU A 1 283 ? -8.592 6.622 15.025 1.00 97.50 283 GLU A O 1
ATOM 2202 N N . ILE A 1 284 ? -8.774 4.624 14.058 1.00 98.38 284 ILE A N 1
ATOM 2203 C CA . ILE A 1 284 ? -9.816 4.161 14.988 1.00 98.38 284 ILE A CA 1
ATOM 2204 C C . ILE A 1 284 ? -9.266 4.059 16.412 1.00 98.38 284 ILE A C 1
ATOM 2206 O O . ILE A 1 284 ? -9.971 4.396 17.359 1.00 98.38 284 ILE A O 1
ATOM 2210 N N . TYR A 1 285 ? -8.028 3.595 16.584 1.00 96.88 285 TYR A N 1
ATOM 2211 C CA . TYR A 1 285 ? -7.396 3.518 17.898 1.00 96.88 285 TYR A CA 1
ATOM 2212 C C . TYR A 1 285 ? -7.232 4.904 18.541 1.00 96.88 285 TYR A C 1
ATOM 2214 O O . TYR A 1 285 ? -7.447 5.034 19.744 1.00 96.88 285 TYR A O 1
ATOM 2222 N N . GLN A 1 286 ? -6.889 5.925 17.752 1.00 95.81 286 GLN A N 1
ATOM 2223 C CA . GLN A 1 286 ? -6.701 7.298 18.226 1.00 95.81 286 GLN A CA 1
ATOM 2224 C C . GLN A 1 286 ? -8.032 8.010 18.494 1.00 95.81 286 GLN A C 1
ATOM 2226 O O . GLN A 1 286 ? -8.222 8.566 19.576 1.00 95.81 286 GLN A O 1
ATOM 2231 N N . ASP A 1 287 ? -8.966 7.942 17.544 1.00 97.44 287 ASP A N 1
ATOM 2232 C CA . ASP A 1 287 ? -10.140 8.820 17.531 1.00 97.44 287 ASP A CA 1
ATOM 2233 C C . ASP A 1 287 ? -11.425 8.123 18.002 1.00 97.44 287 ASP A C 1
ATOM 2235 O O . ASP A 1 287 ? -12.337 8.765 18.526 1.00 97.44 287 ASP A O 1
ATOM 2239 N N . TYR A 1 288 ? -11.513 6.795 17.853 1.00 97.94 288 TYR A N 1
ATOM 2240 C CA . TYR A 1 288 ? -12.721 6.008 18.139 1.00 97.94 288 TYR A CA 1
ATOM 2241 C C . TYR A 1 288 ? -12.429 4.699 18.908 1.00 97.94 288 TYR A C 1
ATOM 2243 O O . TYR A 1 288 ? -12.935 3.637 18.514 1.00 97.94 288 TYR A O 1
ATOM 2251 N N . PRO A 1 289 ? -11.660 4.724 20.019 1.00 96.62 289 PRO A N 1
ATOM 2252 C CA . PRO A 1 289 ? -11.121 3.520 20.666 1.00 96.62 289 PRO A CA 1
ATOM 2253 C C . PRO A 1 289 ? -12.195 2.543 21.167 1.00 96.62 289 PRO A C 1
ATOM 2255 O O . PRO A 1 289 ? -11.974 1.329 21.197 1.00 96.62 289 PRO A O 1
ATOM 2258 N N . ASP A 1 290 ? -13.391 3.038 21.501 1.00 95.44 290 ASP A N 1
ATOM 2259 C CA . ASP A 1 290 ? -14.529 2.205 21.911 1.00 95.44 290 ASP A CA 1
ATOM 2260 C C . ASP A 1 290 ? -14.952 1.190 20.834 1.00 95.44 290 ASP A C 1
ATOM 2262 O O . ASP A 1 290 ? -15.507 0.138 21.162 1.00 95.44 290 ASP A O 1
ATOM 2266 N N . THR A 1 291 ? -14.627 1.444 19.560 1.00 97.94 291 THR A N 1
ATOM 2267 C CA . THR A 1 291 ? -14.829 0.501 18.446 1.00 97.94 291 THR A CA 1
ATOM 2268 C C . THR A 1 291 ? -14.139 -0.844 18.720 1.00 97.94 291 THR A C 1
ATOM 2270 O O . THR A 1 291 ? -14.658 -1.913 18.387 1.00 97.94 291 THR A O 1
ATOM 2273 N N . PHE A 1 292 ? -12.982 -0.825 19.381 1.00 97.25 292 PHE A N 1
ATOM 2274 C CA . PHE A 1 292 ? -12.184 -2.024 19.644 1.00 97.25 292 PHE A CA 1
ATOM 2275 C C . PHE A 1 292 ? -12.432 -2.645 21.014 1.00 97.25 292 PHE A C 1
ATOM 2277 O O . PHE A 1 292 ? -11.870 -3.694 21.334 1.00 97.25 292 PHE A O 1
ATOM 2284 N N . LYS A 1 293 ? -13.319 -2.057 21.821 1.00 94.94 293 LYS A N 1
ATOM 2285 C CA . LYS A 1 293 ? -13.620 -2.560 23.157 1.00 94.94 293 LYS A CA 1
ATOM 2286 C C . LYS A 1 293 ? -14.118 -4.007 23.107 1.00 94.94 293 LYS A C 1
ATOM 2288 O O . LYS A 1 293 ? -15.079 -4.340 22.407 1.00 94.94 293 LYS A O 1
ATOM 2293 N N . GLY A 1 294 ? -13.461 -4.858 23.893 1.00 94.50 294 GLY A N 1
ATOM 2294 C CA . GLY A 1 294 ? -13.797 -6.275 24.029 1.00 94.50 294 GLY A CA 1
ATOM 2295 C C . GLY A 1 294 ? -13.339 -7.167 22.873 1.00 94.50 294 GLY A C 1
ATOM 2296 O O . GLY A 1 294 ? -13.719 -8.332 22.870 1.00 94.50 294 GLY A O 1
ATOM 2297 N N . LEU A 1 295 ? -12.557 -6.653 21.918 1.00 96.38 295 LEU A N 1
ATOM 2298 C CA . LEU A 1 295 ? -11.919 -7.465 20.880 1.00 96.38 295 LEU A CA 1
ATOM 2299 C C . LEU A 1 295 ? -10.492 -7.829 21.297 1.00 96.38 295 LEU A C 1
ATOM 2301 O O . LEU A 1 295 ? -9.753 -6.987 21.809 1.00 96.38 295 LEU A O 1
ATOM 2305 N N . SER A 1 296 ? -10.089 -9.070 21.045 1.00 96.31 296 SER A N 1
ATOM 2306 C CA . SER A 1 296 ? -8.675 -9.442 21.005 1.00 96.31 296 SER A CA 1
ATOM 2307 C C . SER A 1 296 ? -7.976 -8.833 19.784 1.00 96.31 296 SER A C 1
ATOM 2309 O O . SER A 1 296 ? -8.618 -8.373 18.837 1.00 96.31 296 SER A O 1
ATOM 2311 N N . SER A 1 297 ? -6.644 -8.889 19.767 1.00 94.06 297 SER A N 1
ATOM 2312 C CA . SER A 1 297 ? -5.813 -8.450 18.642 1.00 94.06 297 SER A CA 1
ATOM 2313 C C . SER A 1 297 ? -6.239 -9.037 17.295 1.00 94.06 297 SER A C 1
ATOM 2315 O O . SER A 1 297 ? -6.355 -8.314 16.309 1.00 94.06 297 SER A O 1
ATOM 2317 N N . ALA A 1 298 ? -6.488 -10.350 17.257 1.00 95.25 298 ALA A N 1
ATOM 2318 C CA . ALA A 1 298 ? -6.882 -11.045 16.034 1.00 95.25 298 ALA A CA 1
ATOM 2319 C C . ALA A 1 298 ? -8.293 -10.638 15.590 1.00 95.25 298 ALA A C 1
ATOM 2321 O O . ALA A 1 298 ? -8.498 -10.298 14.429 1.00 95.25 298 ALA A O 1
ATOM 2322 N N . GLU A 1 299 ? -9.247 -10.591 16.526 1.00 96.94 299 GLU A N 1
ATOM 2323 C CA . GLU A 1 299 ? -10.630 -10.206 16.227 1.00 96.94 299 GLU A CA 1
ATOM 2324 C C . GLU A 1 299 ? -10.735 -8.756 15.752 1.00 96.94 299 GLU A C 1
ATOM 2326 O O . GLU A 1 299 ? -11.532 -8.461 14.863 1.00 96.94 299 GLU A O 1
ATOM 2331 N N . ARG A 1 300 ? -9.932 -7.844 16.315 1.00 96.50 300 ARG A N 1
ATOM 2332 C CA . ARG A 1 300 ? -9.874 -6.454 15.856 1.00 96.50 300 ARG A CA 1
ATOM 2333 C C . ARG A 1 300 ? -9.387 -6.379 14.415 1.00 96.50 300 ARG A C 1
ATOM 2335 O O . ARG A 1 300 ? -10.059 -5.762 13.591 1.00 96.50 300 ARG A O 1
ATOM 2342 N N . TYR A 1 301 ? -8.234 -6.978 14.127 1.00 95.38 301 TYR A N 1
ATOM 2343 C CA . TYR A 1 301 ? -7.654 -6.951 12.789 1.00 95.38 301 TYR A CA 1
ATOM 2344 C C . TYR A 1 301 ? -8.630 -7.548 11.760 1.00 95.38 301 TYR A C 1
ATOM 2346 O O . TYR A 1 301 ? -8.917 -6.918 10.738 1.00 95.38 301 TYR A O 1
ATOM 2354 N N . ASP A 1 302 ? -9.234 -8.700 12.073 1.00 96.25 302 ASP A N 1
ATOM 2355 C CA . ASP A 1 302 ? -10.238 -9.337 11.217 1.00 96.25 302 ASP A CA 1
ATOM 2356 C C . ASP A 1 302 ? -11.475 -8.450 11.031 1.00 96.25 302 ASP A C 1
ATOM 2358 O O . ASP A 1 302 ? -11.982 -8.317 9.913 1.00 96.25 302 ASP A O 1
ATOM 2362 N N . TYR A 1 303 ? -11.942 -7.794 12.098 1.00 97.31 303 TYR A N 1
ATOM 2363 C CA . TYR A 1 303 ? -13.075 -6.877 12.038 1.00 97.31 303 TYR A CA 1
ATOM 2364 C C . TYR A 1 303 ? -12.809 -5.688 11.108 1.00 97.31 303 TYR A C 1
ATOM 2366 O O . TYR A 1 303 ? -13.648 -5.387 10.251 1.00 97.31 303 TYR A O 1
ATOM 2374 N N . VAL A 1 304 ? -11.657 -5.022 11.258 1.00 97.88 304 VAL A N 1
ATOM 2375 C CA . VAL A 1 304 ? -11.275 -3.873 10.423 1.00 97.88 304 VAL A CA 1
ATOM 2376 C C . VAL A 1 304 ? -11.164 -4.314 8.969 1.00 97.88 304 VAL A C 1
ATOM 2378 O O . VAL A 1 304 ? -11.805 -3.717 8.107 1.00 97.88 304 VAL A O 1
ATOM 2381 N N . LYS A 1 305 ? -10.441 -5.405 8.698 1.00 95.75 305 LYS A N 1
ATOM 2382 C CA . LYS A 1 305 ? -10.253 -5.945 7.347 1.00 95.75 305 LYS A CA 1
ATOM 2383 C C . LYS A 1 305 ? -11.573 -6.281 6.655 1.00 95.75 305 LYS A C 1
ATOM 2385 O O . LYS A 1 305 ? -11.819 -5.828 5.537 1.00 95.75 305 LYS A O 1
ATOM 2390 N N . GLN A 1 306 ? -12.445 -7.042 7.316 1.00 95.69 306 GLN A N 1
ATOM 2391 C CA . GLN A 1 306 ? -13.729 -7.450 6.740 1.00 95.69 306 GLN A CA 1
ATOM 2392 C C . GLN A 1 306 ? -14.670 -6.259 6.538 1.00 95.69 306 GLN A C 1
ATOM 2394 O O . GLN A 1 306 ? -15.312 -6.145 5.492 1.00 95.69 306 GLN A O 1
ATOM 2399 N N . SER A 1 307 ? -14.742 -5.354 7.518 1.00 97.44 307 SER A N 1
ATOM 2400 C CA . SER A 1 307 ? -15.599 -4.168 7.436 1.00 97.44 307 SER A CA 1
ATOM 2401 C C . SER A 1 307 ? -15.121 -3.202 6.359 1.00 97.44 307 SER A C 1
ATOM 2403 O O . SER A 1 307 ? -15.951 -2.658 5.637 1.00 97.44 307 SER A O 1
ATOM 2405 N N . MET A 1 308 ? -13.805 -3.040 6.206 1.00 96.31 308 MET A N 1
ATOM 2406 C CA . MET A 1 308 ? -13.191 -2.243 5.149 1.00 96.31 308 MET A CA 1
ATOM 2407 C C . MET A 1 308 ? -13.547 -2.792 3.765 1.00 96.31 308 MET A C 1
ATOM 2409 O O . MET A 1 308 ? -14.071 -2.047 2.943 1.00 96.31 308 MET A O 1
ATOM 2413 N N . TYR A 1 309 ? -13.338 -4.092 3.519 1.00 92.81 309 TYR A N 1
ATOM 2414 C CA . TYR A 1 309 ? -13.670 -4.710 2.227 1.00 92.81 309 TYR A CA 1
ATOM 2415 C C . TYR A 1 309 ? -15.152 -4.562 1.909 1.00 92.81 309 TYR A C 1
ATOM 2417 O O . TYR A 1 309 ? -15.508 -4.083 0.836 1.00 92.81 309 TYR A O 1
ATOM 2425 N N . LYS A 1 310 ? -16.014 -4.879 2.882 1.00 95.00 310 LYS A N 1
ATOM 2426 C CA . LYS A 1 310 ? -17.456 -4.715 2.720 1.00 95.00 310 LYS A CA 1
ATOM 2427 C C . LYS A 1 310 ? -17.820 -3.267 2.405 1.00 95.00 310 LYS A C 1
ATOM 2429 O O . LYS A 1 310 ? -18.633 -3.046 1.521 1.00 95.00 310 LYS A O 1
ATOM 2434 N N . ALA A 1 311 ? -17.236 -2.294 3.105 1.00 96.50 311 ALA A N 1
ATOM 2435 C CA . ALA A 1 311 ? -17.513 -0.882 2.879 1.00 96.50 311 ALA A CA 1
ATOM 2436 C C . ALA A 1 311 ? -17.097 -0.422 1.479 1.00 96.50 311 ALA A C 1
ATOM 2438 O O . ALA A 1 311 ? -17.846 0.321 0.852 1.00 96.50 311 ALA A O 1
ATOM 2439 N N . MET A 1 312 ? -15.938 -0.857 0.976 1.00 92.44 312 MET A N 1
ATOM 2440 C CA . MET A 1 312 ? -15.429 -0.469 -0.348 1.00 92.44 312 MET A CA 1
ATOM 2441 C C . MET A 1 312 ? -16.367 -0.876 -1.493 1.00 92.44 312 MET A C 1
ATOM 2443 O O . MET A 1 312 ? -16.438 -0.165 -2.494 1.00 92.44 312 MET A O 1
ATOM 2447 N N . ASP A 1 313 ? -17.131 -1.954 -1.313 1.00 93.06 313 ASP A N 1
ATOM 2448 C CA . ASP A 1 313 ? -18.094 -2.447 -2.302 1.00 93.06 313 ASP A CA 1
ATOM 2449 C C . ASP A 1 313 ? -19.465 -1.744 -2.229 1.00 93.06 313 ASP A C 1
ATOM 2451 O O . ASP A 1 313 ? -20.341 -1.986 -3.065 1.00 93.06 313 ASP A O 1
ATOM 2455 N N . LEU A 1 314 ? -19.687 -0.858 -1.247 1.00 95.81 314 LEU A N 1
ATOM 2456 C CA . LEU A 1 314 ? -20.977 -0.185 -1.076 1.00 95.81 314 LEU A CA 1
ATOM 2457 C C . LEU A 1 314 ? -21.151 0.999 -2.045 1.00 95.81 314 LEU A C 1
ATOM 2459 O O . LEU A 1 314 ? -20.218 1.778 -2.253 1.00 95.81 314 LEU A O 1
ATOM 2463 N N . PRO A 1 315 ? -22.366 1.213 -2.596 1.00 95.38 315 PRO A N 1
ATOM 2464 C CA . PRO A 1 315 ? -22.618 2.277 -3.574 1.00 95.38 315 PRO A CA 1
ATOM 2465 C C . PRO A 1 315 ? -22.286 3.697 -3.093 1.00 95.38 315 PRO A C 1
ATOM 2467 O O . PRO A 1 315 ? -21.791 4.502 -3.890 1.00 95.38 315 PRO A O 1
ATOM 2470 N N . PHE A 1 316 ? -22.529 3.988 -1.809 1.00 93.19 316 PHE A N 1
ATOM 2471 C CA . PHE A 1 316 ? -22.261 5.293 -1.194 1.00 93.19 316 PHE A CA 1
ATOM 2472 C C . PHE A 1 316 ? -20.768 5.535 -0.925 1.00 93.19 316 PHE A C 1
ATOM 2474 O O . PHE A 1 316 ? -20.344 6.668 -0.714 1.00 93.19 316 PHE A O 1
ATOM 2481 N N . THR A 1 317 ? -19.930 4.497 -0.962 1.00 95.88 317 THR A N 1
ATOM 2482 C CA . THR A 1 317 ? -18.516 4.626 -0.618 1.00 95.88 317 THR A CA 1
ATOM 2483 C C . THR A 1 317 ? -17.737 5.263 -1.764 1.00 95.88 317 THR A C 1
ATOM 2485 O O . THR A 1 317 ? -17.384 4.626 -2.755 1.00 95.88 317 THR A O 1
ATOM 2488 N N . LYS A 1 318 ? -17.479 6.563 -1.617 1.00 93.38 318 LYS A N 1
ATOM 2489 C CA . LYS A 1 318 ? -16.663 7.377 -2.542 1.00 93.38 318 LYS A CA 1
ATOM 2490 C C . LYS A 1 318 ? -15.305 7.831 -2.001 1.00 93.38 318 LYS A C 1
ATOM 2492 O O . LYS A 1 318 ? -14.556 8.476 -2.726 1.00 93.38 318 LYS A O 1
ATOM 2497 N N . SER A 1 319 ? -15.005 7.567 -0.732 1.00 94.38 319 SER A N 1
ATOM 2498 C CA . SER A 1 319 ? -13.820 8.106 -0.064 1.00 94.38 319 SER A CA 1
ATOM 2499 C C . SER A 1 319 ? -13.338 7.176 1.047 1.00 94.38 319 SER A C 1
ATOM 2501 O O . SER A 1 319 ? -14.096 6.345 1.557 1.00 94.38 319 SER A O 1
ATOM 2503 N N . ARG A 1 320 ? -12.081 7.364 1.469 1.00 94.06 320 ARG A N 1
ATOM 2504 C CA . ARG A 1 320 ? -11.511 6.699 2.650 1.00 94.06 320 ARG A CA 1
ATOM 2505 C C . ARG A 1 320 ? -12.335 6.994 3.911 1.00 94.06 320 ARG A C 1
ATOM 2507 O O . ARG A 1 320 ? -12.532 6.095 4.724 1.00 94.06 320 ARG A O 1
ATOM 2514 N N . GLY A 1 321 ? -12.845 8.223 4.027 1.00 97.00 321 GLY A N 1
ATOM 2515 C CA . GLY A 1 321 ? -13.696 8.666 5.129 1.00 97.00 321 GLY A CA 1
ATOM 2516 C C . GLY A 1 321 ? -14.991 7.864 5.235 1.00 97.00 321 GLY A C 1
ATOM 2517 O O . GLY A 1 321 ? -15.329 7.417 6.321 1.00 97.00 321 GLY A O 1
ATOM 2518 N N . HIS A 1 322 ? -15.653 7.564 4.112 1.00 97.75 322 HIS A N 1
ATOM 2519 C CA . HIS A 1 322 ? -16.853 6.720 4.132 1.00 97.75 322 HIS A CA 1
ATOM 2520 C C . HIS A 1 322 ? -16.570 5.306 4.655 1.00 97.75 322 HIS A C 1
ATOM 2522 O O . HIS A 1 322 ? -17.368 4.731 5.391 1.00 97.75 322 HIS A O 1
ATOM 2528 N N . VAL A 1 323 ? -15.419 4.735 4.308 1.00 98.00 323 VAL A N 1
ATOM 2529 C CA . VAL A 1 323 ? -15.022 3.427 4.837 1.00 98.00 323 VAL A CA 1
ATOM 2530 C C . VAL A 1 323 ? -14.786 3.501 6.347 1.00 98.00 323 VAL A C 1
ATOM 2532 O O . VAL A 1 323 ? -15.309 2.656 7.069 1.00 98.00 323 VAL A O 1
ATOM 2535 N N . LEU A 1 324 ? -14.080 4.527 6.840 1.00 98.50 324 LEU A N 1
ATOM 2536 C CA . LEU A 1 324 ? -13.886 4.737 8.280 1.00 98.50 324 LEU A CA 1
ATOM 2537 C C . LEU A 1 324 ? -15.231 4.873 9.006 1.00 98.50 324 LEU A C 1
ATOM 2539 O O . LEU A 1 324 ? -15.485 4.146 9.968 1.00 98.50 324 LEU A O 1
ATOM 2543 N N . SER A 1 325 ? -16.110 5.754 8.516 1.00 98.62 325 SER A N 1
ATOM 2544 C CA . SER A 1 325 ? -17.431 5.968 9.106 1.00 98.62 325 SER A CA 1
ATOM 2545 C C . SER A 1 325 ? -18.240 4.677 9.138 1.00 98.62 325 SER A C 1
ATOM 2547 O O . SER A 1 325 ? -18.827 4.347 10.168 1.00 98.62 325 SER A O 1
ATOM 2549 N N . TYR A 1 326 ? -18.207 3.893 8.055 1.00 98.75 326 TYR A N 1
ATOM 2550 C CA . TYR A 1 326 ? -18.840 2.580 8.024 1.00 98.75 326 TYR A CA 1
ATOM 2551 C C . TYR A 1 326 ? -18.268 1.653 9.102 1.00 98.75 326 TYR A C 1
ATOM 2553 O O . TYR A 1 326 ? -19.047 1.075 9.852 1.00 98.75 326 TYR A O 1
ATOM 2561 N N . ILE A 1 327 ? -16.941 1.515 9.221 1.00 98.62 327 ILE A N 1
ATOM 2562 C CA . ILE A 1 327 ? -16.310 0.614 10.203 1.00 98.62 327 ILE A CA 1
ATOM 2563 C C . ILE A 1 327 ? -16.746 0.971 11.633 1.00 98.62 327 ILE A C 1
ATOM 2565 O O . ILE A 1 327 ? -17.128 0.077 12.394 1.00 98.62 327 ILE A O 1
ATOM 2569 N N . VAL A 1 328 ? -16.741 2.255 11.996 1.00 98.81 328 VAL A N 1
ATOM 2570 C CA . VAL A 1 328 ? -17.097 2.711 13.351 1.00 98.81 328 VAL A CA 1
ATOM 2571 C C . VAL A 1 328 ? -18.595 2.529 13.627 1.00 98.81 328 VAL A C 1
ATOM 2573 O O . VAL A 1 328 ? -18.979 1.878 14.604 1.00 98.81 328 VAL A O 1
ATOM 2576 N N . ILE A 1 329 ? -19.462 3.030 12.740 1.00 98.75 329 ILE A N 1
ATOM 2577 C CA . ILE A 1 329 ? -20.924 2.953 12.908 1.00 98.75 329 ILE A CA 1
ATOM 2578 C C . ILE A 1 329 ? -21.392 1.489 12.895 1.00 98.75 329 ILE A C 1
ATOM 2580 O O . ILE A 1 329 ? -22.225 1.091 13.714 1.00 98.75 329 ILE A O 1
ATOM 2584 N N . ASN A 1 330 ? -20.836 0.662 12.003 1.00 98.50 330 ASN A N 1
ATOM 2585 C CA . ASN A 1 330 ? -21.190 -0.752 11.883 1.00 98.50 330 ASN A CA 1
ATOM 2586 C C . ASN A 1 330 ? -20.862 -1.515 13.168 1.00 98.50 330 ASN A C 1
ATOM 2588 O O . ASN A 1 330 ? -21.660 -2.340 13.612 1.00 98.50 330 ASN A O 1
ATOM 2592 N N . ARG A 1 331 ? -19.734 -1.203 13.819 1.00 98.19 331 ARG A N 1
ATOM 2593 C CA . ARG A 1 331 ? -19.350 -1.854 15.075 1.00 98.19 331 ARG A CA 1
ATOM 2594 C C . ARG A 1 331 ? -20.355 -1.554 16.173 1.00 98.19 331 ARG A C 1
ATOM 2596 O O . ARG A 1 331 ? -20.806 -2.471 16.860 1.00 98.19 331 ARG A O 1
ATOM 2603 N N . ALA A 1 332 ? -20.708 -0.279 16.322 1.00 98.25 332 ALA A N 1
ATOM 2604 C CA . ALA A 1 332 ? -21.685 0.162 17.307 1.00 98.25 332 ALA A CA 1
ATOM 2605 C C . ALA A 1 332 ? -23.051 -0.499 17.069 1.00 98.25 332 ALA A C 1
ATOM 2607 O O . ALA A 1 332 ? -23.711 -0.921 18.019 1.00 98.25 332 ALA A O 1
ATOM 2608 N N . ALA A 1 333 ? -23.457 -0.642 15.804 1.00 98.31 333 ALA A N 1
ATOM 2609 C CA . ALA A 1 333 ? -24.692 -1.319 15.431 1.00 98.31 333 ALA A CA 1
ATOM 2610 C C . ALA A 1 333 ? -24.668 -2.810 15.798 1.00 98.31 333 ALA A C 1
ATOM 2612 O O . ALA A 1 333 ? -25.598 -3.286 16.447 1.00 98.31 333 ALA A O 1
ATOM 2613 N N . LEU A 1 334 ? -23.587 -3.521 15.455 1.00 96.88 334 LEU A N 1
ATOM 2614 C CA . LEU A 1 334 ? -23.396 -4.944 15.760 1.00 96.88 334 LEU A CA 1
ATOM 2615 C C . LEU A 1 334 ? -23.379 -5.238 17.266 1.00 96.88 334 LEU A C 1
ATOM 2617 O O . LEU A 1 334 ? -23.867 -6.282 17.694 1.00 96.88 334 LEU A O 1
ATOM 2621 N N . LEU A 1 335 ? -22.855 -4.314 18.079 1.00 95.88 335 LEU A N 1
ATOM 2622 C CA . LEU A 1 335 ? -22.880 -4.428 19.542 1.00 95.88 335 LEU A CA 1
ATOM 2623 C C . LEU A 1 335 ? -24.296 -4.380 20.123 1.00 95.88 335 LEU A C 1
ATOM 2625 O O . LEU A 1 335 ? -24.540 -4.977 21.169 1.00 95.88 335 LEU A O 1
ATOM 2629 N N . LYS A 1 336 ? -25.219 -3.666 19.471 1.00 96.56 336 LYS A N 1
ATOM 2630 C CA . LYS A 1 336 ? -26.622 -3.594 19.899 1.00 96.56 336 LYS A CA 1
ATOM 2631 C C . LYS A 1 336 ? -27.483 -4.679 19.271 1.00 96.56 336 LYS A C 1
ATOM 2633 O O . LYS A 1 336 ? -28.389 -5.183 19.918 1.00 96.56 336 LYS A O 1
ATOM 2638 N N . LYS A 1 337 ? -27.201 -5.025 18.016 1.00 96.44 337 LYS A N 1
ATOM 2639 C CA . LYS A 1 337 ? -27.968 -5.975 17.218 1.00 96.44 337 LYS A CA 1
ATOM 2640 C C . LYS A 1 337 ? -27.004 -6.833 16.378 1.00 96.44 337 LYS A C 1
ATOM 2642 O O . LYS A 1 337 ? -26.491 -6.332 15.380 1.00 96.44 337 LYS A O 1
ATOM 2647 N N . PRO A 1 338 ? -26.759 -8.109 16.741 1.00 93.31 338 PRO A N 1
ATOM 2648 C CA . PRO A 1 338 ? -25.747 -8.957 16.092 1.00 93.31 338 PRO A CA 1
ATOM 2649 C C . PRO A 1 338 ? -25.912 -9.168 14.578 1.00 93.31 338 PRO A C 1
ATOM 2651 O O . PRO A 1 338 ? -24.937 -9.443 13.889 1.00 93.31 338 PRO A O 1
ATOM 2654 N N . ASP A 1 339 ? -27.128 -9.031 14.051 1.00 93.50 339 ASP A N 1
ATOM 2655 C CA . ASP A 1 339 ? -27.478 -9.133 12.628 1.00 93.50 339 ASP A CA 1
ATOM 2656 C C . ASP A 1 339 ? -27.688 -7.756 11.964 1.00 93.50 339 ASP A C 1
ATOM 2658 O O . ASP A 1 339 ? -28.307 -7.650 10.902 1.00 93.50 339 ASP A O 1
ATOM 2662 N N . ALA A 1 340 ? -27.211 -6.674 12.591 1.00 96.50 340 ALA A N 1
ATOM 2663 C CA . ALA A 1 340 ? -27.312 -5.326 12.047 1.00 96.50 340 ALA A CA 1
ATOM 2664 C C . ALA A 1 340 ? -26.697 -5.230 10.643 1.00 96.50 340 ALA A C 1
ATOM 2666 O O . ALA A 1 340 ? -25.573 -5.664 10.392 1.00 96.50 340 ALA A O 1
ATOM 2667 N N . ASN A 1 341 ? -27.425 -4.582 9.731 1.00 96.00 341 ASN A N 1
ATOM 2668 C CA . ASN A 1 341 ? -26.929 -4.248 8.404 1.00 96.00 341 ASN A CA 1
ATOM 2669 C C . ASN A 1 341 ? -27.161 -2.763 8.121 1.00 96.00 341 ASN A C 1
ATOM 2671 O O . ASN A 1 341 ? -28.188 -2.380 7.557 1.00 96.00 341 ASN A O 1
ATOM 2675 N N . ILE A 1 342 ? -26.195 -1.934 8.521 1.00 97.69 342 ILE A N 1
ATOM 2676 C CA . ILE A 1 342 ? -26.301 -0.474 8.400 1.00 97.69 342 ILE A CA 1
ATOM 2677 C C . ILE A 1 342 ? -26.371 -0.002 6.941 1.00 97.69 342 ILE A C 1
ATOM 2679 O O . ILE A 1 342 ? -26.921 1.059 6.673 1.00 97.69 342 ILE A O 1
ATOM 2683 N N . ALA A 1 343 ? -25.895 -0.813 5.987 1.00 96.44 343 ALA A N 1
ATOM 2684 C CA . ALA A 1 343 ? -25.959 -0.501 4.559 1.00 96.44 343 ALA A CA 1
ATOM 2685 C C . ALA A 1 343 ? -27.396 -0.482 4.002 1.00 96.44 343 ALA A C 1
ATOM 2687 O O . ALA A 1 343 ? -27.639 0.115 2.959 1.00 96.44 343 ALA A O 1
ATOM 2688 N N . ASN A 1 344 ? -28.349 -1.112 4.699 1.00 95.44 344 ASN A N 1
ATOM 2689 C CA . ASN A 1 344 ? -29.765 -1.110 4.323 1.00 95.44 344 ASN A CA 1
ATOM 2690 C C . ASN A 1 344 ? -30.580 -0.066 5.106 1.00 95.44 344 ASN A C 1
ATOM 2692 O O . ASN A 1 344 ? -31.775 0.102 4.854 1.00 95.44 344 ASN A O 1
ATOM 2696 N N . ASP A 1 345 ? -29.967 0.617 6.073 1.00 97.69 345 ASP A N 1
ATOM 2697 C CA . ASP A 1 345 ? -30.634 1.631 6.877 1.00 97.69 345 ASP A CA 1
ATOM 2698 C C . ASP A 1 345 ? -30.544 2.984 6.181 1.00 97.69 345 ASP A C 1
ATOM 2700 O O . ASP A 1 345 ? -29.508 3.642 6.213 1.00 97.69 345 ASP A O 1
ATOM 2704 N N . GLN A 1 346 ? -31.655 3.422 5.589 1.00 98.00 346 GLN A N 1
ATOM 2705 C CA . GLN A 1 346 ? -31.717 4.688 4.857 1.00 98.00 346 GLN A CA 1
ATOM 2706 C C . GLN A 1 346 ? -31.298 5.895 5.702 1.00 98.00 346 GLN A C 1
ATOM 2708 O O . GLN A 1 346 ? -30.750 6.841 5.159 1.00 98.00 346 GLN A O 1
ATOM 2713 N N . ARG A 1 347 ? -31.467 5.859 7.031 1.00 98.31 347 ARG A N 1
ATOM 2714 C CA . ARG A 1 347 ? -30.998 6.947 7.905 1.00 98.31 347 ARG A CA 1
ATOM 2715 C C . ARG A 1 347 ? -29.476 7.032 7.918 1.00 98.31 347 ARG A C 1
ATOM 2717 O O . ARG A 1 347 ? -28.947 8.131 7.933 1.00 98.31 347 ARG A O 1
ATOM 2724 N N . ILE A 1 348 ? -28.793 5.886 7.922 1.00 98.31 348 ILE A N 1
ATOM 2725 C CA . ILE A 1 348 ? -27.331 5.831 7.852 1.00 98.31 348 ILE A CA 1
ATOM 2726 C C . ILE A 1 348 ? -26.872 6.146 6.432 1.00 98.31 348 ILE A C 1
ATOM 2728 O O . ILE A 1 348 ? -26.012 6.998 6.265 1.00 98.31 348 ILE A O 1
ATOM 2732 N N . VAL A 1 349 ? -27.471 5.524 5.412 1.00 98.12 349 VAL A N 1
ATOM 2733 C CA . VAL A 1 349 ? -27.110 5.768 4.004 1.00 98.12 349 VAL A CA 1
ATOM 2734 C C . VAL A 1 349 ? -27.225 7.251 3.651 1.00 98.12 349 VAL A C 1
ATOM 2736 O O . VAL A 1 349 ? -26.292 7.792 3.073 1.00 98.12 349 VAL A O 1
ATOM 2739 N N . SER A 1 350 ? -28.293 7.940 4.070 1.00 98.12 350 SER A N 1
ATOM 2740 C CA . SER A 1 350 ? -28.425 9.381 3.830 1.00 98.12 350 SER A CA 1
ATOM 2741 C C . SER A 1 350 ? -27.327 10.211 4.498 1.00 98.12 350 SER A C 1
ATOM 2743 O O . SER A 1 350 ? -26.909 11.197 3.910 1.00 98.12 350 SER A O 1
ATOM 2745 N N . LEU A 1 351 ? -26.833 9.817 5.680 1.00 98.25 351 LEU A N 1
ATOM 2746 C CA . LEU A 1 351 ? -25.682 10.484 6.305 1.00 98.25 351 LEU A CA 1
ATOM 2747 C C . LEU A 1 351 ? -24.393 10.223 5.516 1.00 98.25 351 LEU A C 1
ATOM 2749 O O . LEU A 1 351 ? -23.596 11.130 5.336 1.00 98.25 351 LEU A O 1
ATOM 2753 N N . MET A 1 352 ? -24.205 8.995 5.021 1.00 97.69 352 MET A N 1
ATOM 2754 C CA . MET A 1 352 ? -23.028 8.603 4.236 1.00 97.69 352 MET A CA 1
ATOM 2755 C C . MET A 1 352 ? -22.972 9.261 2.850 1.00 97.69 352 MET A C 1
ATOM 2757 O O . MET A 1 352 ? -21.899 9.361 2.266 1.00 97.69 352 MET A O 1
ATOM 2761 N N . GLU A 1 353 ? -24.118 9.646 2.289 1.00 96.81 353 GLU A N 1
ATOM 2762 C CA . GLU A 1 353 ? -24.219 10.299 0.977 1.00 96.81 353 GLU A CA 1
ATOM 2763 C C . GLU A 1 353 ? -24.256 11.833 1.067 1.00 96.81 353 GLU A C 1
ATOM 2765 O O . GLU A 1 353 ? -24.185 12.508 0.033 1.00 96.81 353 GLU A O 1
ATOM 2770 N N . ASP A 1 354 ? -24.358 12.386 2.279 1.00 97.12 354 ASP A N 1
ATOM 2771 C CA . ASP A 1 354 ? -24.368 13.826 2.509 1.00 97.12 354 ASP A CA 1
ATOM 2772 C C . ASP A 1 354 ? -22.968 14.411 2.286 1.00 97.12 354 ASP A C 1
ATOM 2774 O O . ASP A 1 354 ? -21.997 14.052 2.948 1.00 97.12 354 ASP A O 1
ATOM 2778 N N . LYS A 1 355 ? -22.866 15.327 1.322 1.00 94.38 355 LYS A N 1
ATOM 2779 C CA . LYS A 1 355 ? -21.597 15.951 0.929 1.00 94.38 355 LYS A CA 1
ATOM 2780 C C . LYS A 1 355 ? -21.188 17.101 1.843 1.00 94.38 355 LYS A C 1
ATOM 2782 O O . LYS A 1 355 ? -20.042 17.535 1.758 1.00 94.38 355 LYS A O 1
ATOM 2787 N N . GLU A 1 356 ? -22.110 17.601 2.660 1.00 96.88 356 GLU A N 1
ATOM 2788 C CA . GLU A 1 356 ? -21.863 18.716 3.572 1.00 96.88 356 GLU A CA 1
ATOM 2789 C C . GLU A 1 356 ? -21.336 18.235 4.929 1.00 96.88 356 GLU A C 1
ATOM 2791 O O . GLU A 1 356 ? -20.750 19.024 5.668 1.00 96.88 356 GLU A O 1
ATOM 2796 N N . LEU A 1 357 ? -21.513 16.950 5.259 1.00 97.31 357 LEU A N 1
ATOM 2797 C CA . LEU A 1 357 ? -21.010 16.377 6.503 1.00 97.31 357 LEU A CA 1
ATOM 2798 C C . LEU A 1 357 ? -19.526 16.025 6.399 1.00 97.31 357 LEU A C 1
ATOM 2800 O O . LEU A 1 357 ? -19.071 15.337 5.483 1.00 97.31 357 LEU A O 1
ATOM 2804 N N . SER A 1 358 ? -18.767 16.421 7.416 1.00 97.81 358 SER A N 1
ATOM 2805 C CA . SER A 1 358 ? -17.441 15.866 7.656 1.00 97.81 358 SER A CA 1
ATOM 2806 C C . SER A 1 358 ? -17.522 14.390 8.069 1.00 97.81 358 SER A C 1
ATOM 2808 O O . SER A 1 358 ? -18.567 13.866 8.472 1.00 97.81 358 SER A O 1
ATOM 2810 N N . VAL A 1 359 ? -16.381 13.700 8.020 1.00 97.50 359 VAL A N 1
ATOM 2811 C CA . VAL A 1 359 ? -16.264 12.306 8.484 1.00 97.50 359 VAL A CA 1
ATOM 2812 C C . VAL A 1 359 ? -16.651 12.179 9.963 1.00 97.50 359 VAL A C 1
ATOM 2814 O O . VAL A 1 359 ? -17.368 11.247 10.328 1.00 97.50 359 VAL A O 1
ATOM 2817 N N . ALA A 1 360 ? -16.223 13.136 10.793 1.00 98.06 360 ALA A N 1
ATOM 2818 C CA . ALA A 1 360 ? -16.527 13.167 12.221 1.00 98.06 360 ALA A CA 1
ATOM 2819 C C . ALA A 1 360 ? -18.029 13.370 12.482 1.00 98.06 360 ALA A C 1
ATOM 2821 O O . ALA A 1 360 ? -18.623 12.593 13.227 1.00 98.06 360 ALA A O 1
ATOM 2822 N N . GLU A 1 361 ? -18.667 14.337 11.811 1.00 98.56 361 GLU A N 1
ATOM 2823 C CA . GLU A 1 361 ? -20.117 14.577 11.933 1.00 98.56 361 GLU A CA 1
ATOM 2824 C C . GLU A 1 361 ? -20.934 13.380 11.431 1.00 98.56 361 GLU A C 1
ATOM 2826 O O . GLU A 1 361 ? -21.924 12.990 12.049 1.00 98.56 361 GLU A O 1
ATOM 2831 N N . THR A 1 362 ? -20.495 12.739 10.342 1.00 98.56 362 THR A N 1
ATOM 2832 C CA . THR A 1 362 ? -21.125 11.517 9.817 1.00 98.56 362 THR A CA 1
ATOM 2833 C C . THR A 1 362 ? -21.100 10.396 10.857 1.00 98.56 362 THR A C 1
ATOM 2835 O O . THR A 1 362 ? -22.117 9.736 11.086 1.00 98.56 362 THR A O 1
ATOM 2838 N N . ILE A 1 363 ? -19.956 10.188 11.520 1.00 98.69 363 ILE A N 1
ATOM 2839 C CA . ILE A 1 363 ? -19.812 9.195 12.591 1.00 98.69 363 ILE A CA 1
ATOM 2840 C C . ILE A 1 363 ? -20.686 9.565 13.786 1.00 98.69 363 ILE A C 1
ATOM 2842 O O . ILE A 1 363 ? -21.454 8.722 14.247 1.00 98.69 363 ILE A O 1
ATOM 2846 N N . GLU A 1 364 ? -20.630 10.810 14.259 1.00 98.56 364 GLU A N 1
ATOM 2847 C CA . GLU A 1 364 ? -21.431 11.283 15.390 1.00 98.56 364 GLU A CA 1
ATOM 2848 C C . GLU A 1 364 ? -22.931 11.058 15.147 1.00 98.56 364 GLU A C 1
ATOM 2850 O O . GLU A 1 364 ? -23.608 10.379 15.929 1.00 98.56 364 GLU A O 1
ATOM 2855 N N . HIS A 1 365 ? -23.450 11.548 14.020 1.00 98.75 365 HIS A N 1
ATOM 2856 C CA . HIS A 1 365 ? -24.850 11.376 13.644 1.00 98.75 365 HIS A CA 1
ATOM 2857 C C . HIS A 1 365 ? -25.215 9.898 13.451 1.00 98.75 365 HIS A C 1
ATOM 2859 O O . HIS A 1 365 ? -26.281 9.455 13.895 1.00 98.75 365 HIS A O 1
ATOM 2865 N N . GLY A 1 366 ? -24.328 9.102 12.851 1.00 98.62 366 GLY A N 1
ATOM 2866 C CA . GLY A 1 366 ? -24.524 7.666 12.677 1.00 98.62 366 GLY A CA 1
ATOM 2867 C C . GLY A 1 366 ? -24.631 6.923 14.009 1.00 98.62 366 GLY A C 1
ATOM 2868 O O . GLY A 1 366 ? -25.531 6.099 14.197 1.00 98.62 366 GLY A O 1
ATOM 2869 N N . LEU A 1 367 ? -23.783 7.260 14.980 1.00 98.50 367 LEU A N 1
ATOM 2870 C CA . LEU A 1 367 ? -23.833 6.699 16.330 1.00 98.50 367 LEU A CA 1
ATOM 2871 C C . LEU A 1 367 ? -25.119 7.099 17.073 1.00 98.50 367 LEU A C 1
ATOM 2873 O O . LEU A 1 367 ? -25.682 6.278 17.804 1.00 98.50 367 LEU A O 1
ATOM 2877 N N . LEU A 1 368 ? -25.648 8.310 16.856 1.00 98.56 368 LEU A N 1
ATOM 2878 C CA . LEU A 1 368 ? -26.960 8.715 17.383 1.00 98.56 368 LEU A CA 1
ATOM 2879 C C . LEU A 1 368 ? -28.102 7.874 16.793 1.00 98.56 368 LEU A C 1
ATOM 2881 O O . LEU A 1 368 ? -28.991 7.431 17.530 1.00 98.56 368 LEU A O 1
ATOM 2885 N N . VAL A 1 369 ? -28.069 7.603 15.484 1.00 98.50 369 VAL A N 1
ATOM 2886 C CA . VAL A 1 369 ? -29.030 6.707 14.818 1.00 98.50 369 VAL A CA 1
ATOM 2887 C C . VAL A 1 369 ? -28.938 5.299 15.409 1.00 98.50 369 VAL A C 1
ATOM 2889 O O . VAL A 1 369 ? -29.963 4.742 15.816 1.00 98.50 369 VAL A O 1
ATOM 2892 N N . VAL A 1 370 ? -27.728 4.746 15.540 1.00 98.31 370 VAL A N 1
ATOM 2893 C CA . VAL A 1 370 ? -27.505 3.436 16.170 1.00 98.31 370 VAL A CA 1
ATOM 2894 C C . VAL A 1 370 ? -28.101 3.404 17.574 1.00 98.31 370 VAL A C 1
ATOM 2896 O O . VAL A 1 370 ? -28.896 2.524 17.903 1.00 98.31 370 VAL A O 1
ATOM 2899 N N . ASN A 1 371 ? -27.790 4.406 18.394 1.00 97.44 371 ASN A N 1
ATOM 2900 C CA . ASN A 1 371 ? -28.248 4.458 19.774 1.00 97.44 371 ASN A CA 1
ATOM 2901 C C . ASN A 1 371 ? -29.767 4.502 19.915 1.00 97.44 371 ASN A C 1
ATOM 2903 O O . ASN A 1 371 ? -30.312 3.888 20.835 1.00 97.44 371 ASN A O 1
ATOM 2907 N N . LYS A 1 372 ? -30.439 5.215 19.011 1.00 97.69 372 LYS A N 1
ATOM 2908 C CA . LYS A 1 372 ? -31.888 5.404 19.047 1.00 97.69 372 LYS A CA 1
ATOM 2909 C C . LYS A 1 372 ? -32.657 4.207 18.491 1.00 97.69 372 LYS A C 1
ATOM 2911 O O . LYS A 1 372 ? -33.734 3.899 19.008 1.00 97.69 372 LYS A O 1
ATOM 2916 N N . PHE A 1 373 ? -32.134 3.555 17.453 1.00 97.44 373 PHE A N 1
ATOM 2917 C CA . PHE A 1 373 ? -32.922 2.641 16.622 1.00 97.44 373 PHE A CA 1
ATOM 2918 C C . PHE A 1 373 ? -32.449 1.183 16.603 1.00 97.44 373 PHE A C 1
ATOM 2920 O O . PHE A 1 373 ? -33.218 0.335 16.154 1.00 97.44 373 PHE A O 1
ATOM 2927 N N . TYR A 1 374 ? -31.247 0.872 17.093 1.00 96.38 374 TYR A N 1
ATOM 2928 C CA . TYR A 1 374 ? -30.726 -0.496 17.152 1.00 96.38 374 TYR A CA 1
ATOM 2929 C C . TYR A 1 374 ? -30.878 -0.996 18.592 1.00 96.38 374 TYR A C 1
ATOM 2931 O O . TYR A 1 374 ? -30.324 -0.402 19.519 1.00 96.38 374 TYR A O 1
ATOM 2939 N N . ARG A 1 375 ? -31.705 -2.029 18.780 1.00 87.81 375 ARG A N 1
ATOM 2940 C CA . ARG A 1 375 ? -32.064 -2.625 20.072 1.00 87.81 375 ARG A CA 1
ATOM 2941 C C . ARG A 1 375 ? -32.115 -4.135 19.973 1.00 87.81 375 ARG A C 1
ATOM 2943 O O . ARG A 1 375 ? -32.459 -4.613 18.865 1.00 87.81 375 ARG A O 1
#

pLDDT: mean 83.71, std 24.49, range [22.59, 98.81]

Secondary structure (DSSP, 8-state):
---------------------------------------------------------------PPPGGGGS----HHHH-S-PPP-SSS-TTS-HHHHHHHHHHHHHTT-HHHHHHHHHHHTTT-TTHHHHHHHHHHT-TTS-HHHHHHHHHHHHHHHHHTT-HHHHHHHHHHHHHT-TTPPP-HHHHHHHHHHHHHTT-HHHHHHHHHHHHHTT-HHHHHHHHHHH--TT--HHHHHHHTTS-HHHHHHHHHHHHHHHTTSPPHHHHHHHHHHHHHHHHHHHHHHH-GGGGTT--HHHHHHHHHHHHHHHHTSTT--SHHHHHHHHHHHHHHHHH-TT--GGG-HHHHHHHH-SSS-HHHHHHHHHHHHHHH--

Foldseek 3Di:
DDDDDDDDDDDDPPDPPPPPDPPPQLDDDDDDDDDDDDDDDDDDDDDDDDDDDDDDPPPPPVPPDDLLVVADPDDLCRLQVDQDADPVADLVDFLLLLLQVLVVCLVVVVLVSSRSSLSSNCVVPLCSLLSNLVSLCVPPVDDNLRSLQSSRSSLSSSVVVVNLSSLLVVLVCQCPVTSVRGHDNVSSLVSLVSSVLQPPLVSLVVNLVVCVVVVVLLQNLLSLVVNDDDPPCPVSVVSVVVDDPVSVVSSVVSNVVSVVRRDDPVNVVVSVLSSVLSNLSNCCVPPPVVLCPPPDSVRSSVLSSVLLVVQSNAPLDNDSLLSSLSSRLVSLLCVLPVPDDLSPVVQLSVLSNDPPDDSVRSNVSSNVCSVVPRD

Radius of gyration: 25.62 Å; chains: 1; bounding box: 79×73×63 Å

Organism: NCBI:txid104087